Protein AF-A0A348WD27-F1 (afdb_monomer_lite)

Secondary structure (DSSP, 8-state):
-HHHHSSSSPPPPHHHHHHHHHHHHHHHHHHHHHHHHHHHHHHHHTTT-HHHHHHHHHHHHHHHHHIIIIII-S-HHHHHHHHHHHHHHHGGGTS-HHHHHHHHHHHHHHHHHHHHHHHHHHHHHHHHHHHT--HHHHHHHHHHHHHHHHHHHHIIIIIHHHHHHTTSS----HHHHHHHHHH----S--

Radius of gyration: 21.28 Å; chains: 1; bounding box: 49×44×52 Å

InterPro domains:
  IPR006153 Cation/H+ exchanger, transmembrane domain [PF00999] (20-190)
  IPR018422 Cation/H+ exchanger, CPA1 family [PTHR10110] (15-189)

Foldseek 3Di:
DVVVVPVPDDDCDPVNVVVVQVVLLVLLLVLLLVLLVVLLVVLLVVQPPLVSNLVSVVCSLVCSLCCSCPVVVHHSVSSSVNNVVNCVVPVVVRHDPVSVVVNVVVVVVVVVVVQVVLVVVCVVVVVVVVVPDDPVVVVVVVVVVVVVLVVLCCCLVPVVVVCVVVVVDDDDDPVNSVCCSPVDDPGSPD

Structure (mmCIF, N/CA/C/O backbone):
data_AF-A0A348WD27-F1
#
_entry.id   AF-A0A348WD27-F1
#
loop_
_atom_site.group_PDB
_atom_site.id
_atom_site.type_symbol
_atom_site.label_atom_id
_atom_site.label_alt_id
_atom_site.label_comp_id
_atom_site.label_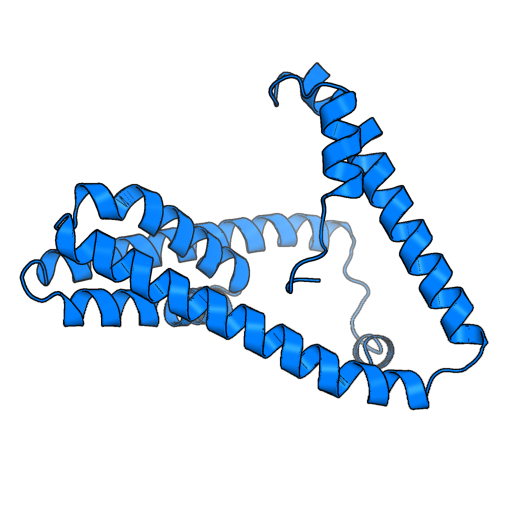asym_id
_atom_site.label_entity_id
_atom_site.label_seq_id
_atom_site.pdbx_PDB_ins_code
_atom_site.Cartn_x
_atom_site.Cartn_y
_atom_site.Cartn_z
_atom_site.occupancy
_atom_site.B_iso_or_equiv
_atom_site.auth_seq_id
_atom_site.auth_comp_id
_atom_site.auth_asym_id
_atom_site.auth_atom_id
_atom_site.pdbx_PD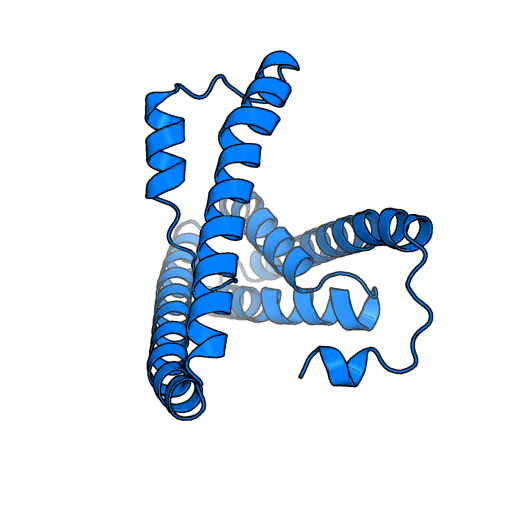B_model_num
ATOM 1 N N . PHE A 1 1 ? 20.168 -13.618 -11.134 1.00 42.84 1 PHE A N 1
ATOM 2 C CA . PHE A 1 1 ? 19.448 -14.272 -10.020 1.00 42.84 1 PHE A CA 1
ATOM 3 C C . PHE A 1 1 ? 18.102 -14.888 -10.426 1.00 42.84 1 PHE A C 1
ATOM 5 O O . PHE A 1 1 ? 17.944 -16.071 -10.170 1.00 42.84 1 PHE A O 1
ATOM 12 N N . MET A 1 2 ? 17.176 -14.205 -11.126 1.00 38.47 2 MET A N 1
ATOM 13 C CA . MET A 1 2 ? 15.926 -14.855 -11.603 1.00 38.47 2 MET A CA 1
ATOM 14 C C . MET A 1 2 ? 16.137 -15.994 -12.622 1.00 38.47 2 MET A C 1
ATOM 16 O O . MET A 1 2 ? 15.417 -16.983 -12.582 1.00 38.47 2 MET A O 1
ATOM 20 N N . GLY A 1 3 ? 17.159 -15.915 -13.484 1.00 40.09 3 GLY A N 1
ATOM 21 C CA . GLY A 1 3 ? 17.459 -16.978 -14.459 1.00 40.09 3 GLY A CA 1
ATOM 22 C C . GLY A 1 3 ? 17.969 -18.297 -13.856 1.00 40.09 3 GLY A C 1
ATOM 23 O O . GLY A 1 3 ? 17.967 -19.308 -14.543 1.00 40.09 3 GLY A O 1
ATOM 24 N N . PHE A 1 4 ? 18.381 -18.310 -12.581 1.00 43.44 4 PHE A N 1
ATOM 25 C CA . PHE A 1 4 ? 18.878 -19.520 -11.907 1.00 43.44 4 PHE A CA 1
ATOM 26 C C . PHE A 1 4 ? 17.774 -20.302 -11.174 1.00 43.44 4 PHE A C 1
ATOM 28 O O . PHE A 1 4 ? 17.962 -21.475 -10.879 1.00 43.44 4 PHE A O 1
ATOM 35 N N . VAL A 1 5 ? 16.619 -19.677 -10.906 1.00 51.16 5 VAL A N 1
ATOM 36 C CA . VAL A 1 5 ? 15.480 -20.302 -10.199 1.00 51.16 5 VAL A CA 1
ATOM 37 C C . VAL A 1 5 ? 14.476 -20.942 -11.171 1.00 51.16 5 VAL A C 1
ATOM 39 O O . VAL A 1 5 ? 13.701 -21.798 -10.768 1.00 51.16 5 VAL A O 1
ATOM 42 N N . MET A 1 6 ? 14.516 -20.589 -12.462 1.00 48.19 6 MET A N 1
ATOM 43 C CA . MET A 1 6 ? 13.602 -21.136 -13.483 1.00 48.19 6 MET A CA 1
ATOM 44 C C . MET A 1 6 ? 14.133 -22.387 -14.209 1.00 48.19 6 MET A C 1
ATOM 46 O O . MET A 1 6 ? 13.467 -22.916 -15.094 1.00 48.19 6 MET A O 1
ATOM 50 N N . LEU A 1 7 ? 15.314 -22.895 -13.843 1.00 41.94 7 LEU A N 1
ATOM 51 C CA . LEU A 1 7 ? 15.851 -24.153 -14.371 1.00 41.94 7 LEU A CA 1
ATOM 52 C C . LEU A 1 7 ? 15.214 -25.341 -13.631 1.00 41.94 7 LEU A C 1
ATOM 54 O O . LEU A 1 7 ? 15.784 -25.860 -12.676 1.00 41.94 7 LEU A O 1
ATOM 58 N N . GLY A 1 8 ? 14.019 -25.761 -14.062 1.00 49.50 8 GLY A N 1
ATOM 59 C CA . GLY A 1 8 ? 13.412 -27.030 -13.626 1.00 49.50 8 GLY A CA 1
ATOM 60 C C . GLY A 1 8 ? 11.915 -27.008 -13.311 1.00 49.50 8 GLY A C 1
ATOM 61 O O . GLY A 1 8 ? 11.351 -28.062 -13.029 1.00 49.50 8 GLY A O 1
ATOM 62 N N . THR A 1 9 ? 11.251 -25.852 -13.368 1.00 55.09 9 THR A N 1
ATOM 63 C CA . THR A 1 9 ? 9.784 -25.780 -13.303 1.00 55.09 9 THR A CA 1
ATOM 64 C C . THR A 1 9 ? 9.212 -25.846 -14.718 1.00 55.09 9 THR A C 1
ATOM 66 O O . THR A 1 9 ? 9.678 -25.067 -15.551 1.00 55.09 9 THR A O 1
ATOM 69 N N . PRO A 1 10 ? 8.229 -26.723 -15.009 1.00 56.22 10 PRO A N 1
ATOM 70 C CA . PRO A 1 10 ? 7.501 -26.680 -16.276 1.00 56.22 10 PRO A CA 1
ATOM 71 C C . PRO A 1 10 ? 7.019 -25.250 -16.527 1.00 56.22 10 PRO A C 1
ATOM 73 O O . PRO A 1 10 ? 6.549 -24.607 -15.582 1.00 56.22 10 PRO A O 1
ATOM 76 N N . ASP A 1 11 ? 7.166 -24.747 -17.756 1.00 60.03 11 ASP A N 1
ATOM 77 C CA . ASP A 1 11 ? 6.616 -23.445 -18.132 1.00 60.03 11 ASP A CA 1
ATOM 78 C C . ASP A 1 11 ? 5.149 -23.408 -17.687 1.00 60.03 11 ASP A C 1
ATOM 80 O O . ASP A 1 11 ? 4.387 -24.296 -18.083 1.00 60.03 11 ASP A O 1
ATOM 84 N N . PRO A 1 12 ? 4.735 -22.458 -16.827 1.00 56.47 12 PRO A N 1
ATOM 85 C CA . PRO A 1 12 ? 3.345 -22.387 -16.420 1.00 56.47 12 PRO A CA 1
ATOM 86 C C . PRO A 1 12 ? 2.517 -22.193 -17.685 1.00 56.47 12 PRO A C 1
ATOM 88 O O . PRO A 1 12 ? 2.692 -21.201 -18.398 1.00 56.47 12 PRO A O 1
ATOM 91 N N . GLU A 1 13 ? 1.644 -23.155 -17.988 1.00 68.88 13 GLU A N 1
ATOM 92 C CA . GLU A 1 13 ? 0.756 -23.043 -19.133 1.00 68.88 13 GLU A CA 1
ATOM 93 C C . GLU A 1 13 ? -0.002 -21.718 -19.002 1.00 68.88 13 GLU A C 1
ATOM 95 O O . GLU A 1 13 ? -0.616 -21.432 -17.970 1.00 68.88 13 GLU A O 1
ATOM 100 N N . LEU A 1 14 ? 0.069 -20.874 -20.036 1.00 67.81 14 LEU A N 1
ATOM 101 C CA . LEU A 1 14 ? -0.518 -19.526 -20.042 1.00 67.81 14 LEU A CA 1
ATOM 102 C C . LEU A 1 14 ? -1.976 -19.520 -19.548 1.00 67.81 14 LEU A C 1
ATOM 104 O O . LEU A 1 14 ? -2.396 -18.576 -18.880 1.00 67.81 14 LEU A O 1
ATOM 108 N N . GLY A 1 15 ? -2.732 -20.585 -19.834 1.00 71.81 15 GLY A N 1
ATOM 109 C CA . GLY A 1 15 ? -4.105 -20.766 -19.360 1.00 71.81 15 GLY A CA 1
ATOM 110 C C . GLY A 1 15 ? -4.221 -20.963 -17.845 1.00 71.81 15 GLY A C 1
ATOM 111 O O . GLY A 1 15 ? -5.083 -20.355 -17.210 1.00 71.81 15 GLY A O 1
ATOM 112 N N . GLU A 1 16 ? -3.334 -21.750 -17.243 1.00 69.44 16 GLU A N 1
ATOM 113 C CA . GLU A 1 16 ? -3.338 -22.024 -15.806 1.00 69.44 16 GLU A CA 1
ATOM 114 C C . GLU A 1 16 ? -2.888 -20.789 -15.008 1.00 69.44 16 GLU A C 1
ATOM 116 O O . GLU A 1 16 ? -3.500 -20.426 -14.000 1.00 69.44 16 GLU A O 1
ATOM 121 N N . ALA A 1 17 ? -1.894 -20.053 -15.519 1.00 67.38 17 ALA A N 1
ATOM 122 C CA . ALA A 1 17 ? -1.467 -18.774 -14.952 1.00 67.38 17 ALA A CA 1
ATOM 123 C C . ALA A 1 17 ? -2.581 -17.708 -14.998 1.00 67.38 17 ALA A C 1
ATOM 125 O O . ALA A 1 17 ? -2.797 -16.992 -14.014 1.00 67.38 17 ALA A O 1
ATOM 126 N N . LEU A 1 18 ? -3.324 -17.630 -16.109 1.00 76.94 18 LEU A N 1
ATOM 127 C CA . LEU A 1 18 ? -4.439 -16.690 -16.279 1.00 76.94 18 LEU A CA 1
ATOM 128 C C . LEU A 1 18 ? -5.622 -16.985 -15.352 1.00 76.94 18 LEU A C 1
ATOM 130 O O . LEU A 1 18 ? -6.280 -16.046 -14.914 1.00 76.94 18 LEU A O 1
ATOM 134 N N . LEU A 1 19 ? -5.893 -18.251 -15.027 1.00 76.19 19 LEU A N 1
ATOM 135 C CA . LEU A 1 19 ? -6.954 -18.628 -14.084 1.00 76.19 19 LEU A CA 1
ATOM 136 C C . LEU A 1 19 ? -6.521 -18.470 -12.623 1.00 76.19 19 LEU A C 1
ATOM 138 O O . LEU A 1 19 ? -7.324 -18.091 -11.767 1.00 76.19 19 LEU A O 1
ATOM 142 N N . ARG A 1 20 ? -5.241 -18.712 -12.328 1.00 78.00 20 ARG A N 1
ATOM 143 C CA . ARG A 1 20 ? -4.697 -18.607 -10.971 1.00 78.00 20 ARG A CA 1
ATOM 144 C C . ARG A 1 20 ? -4.567 -17.157 -10.512 1.00 78.00 20 ARG A C 1
ATOM 146 O O . ARG A 1 20 ? -4.790 -16.867 -9.340 1.00 78.00 20 ARG A O 1
ATOM 153 N N . PHE A 1 21 ? -4.263 -16.231 -11.417 1.00 82.62 21 PHE A N 1
ATOM 154 C CA . PHE A 1 21 ? -4.061 -14.822 -11.076 1.00 82.62 21 PHE A CA 1
ATOM 155 C C . PHE A 1 21 ? -5.306 -14.134 -10.462 1.00 82.62 21 PHE A C 1
ATOM 157 O O . PHE A 1 21 ? -5.181 -13.578 -9.368 1.00 82.62 21 PHE A O 1
ATOM 164 N N . PRO A 1 22 ? -6.520 -14.214 -11.051 1.00 86.75 22 PRO A N 1
ATOM 165 C CA . PRO A 1 22 ? -7.738 -13.694 -10.430 1.00 86.75 22 PRO A CA 1
ATOM 166 C C . PRO A 1 22 ? -8.030 -14.327 -9.072 1.00 86.75 22 PRO A C 1
ATOM 168 O O . PRO A 1 22 ? -8.469 -13.627 -8.164 1.00 86.75 22 PRO A O 1
ATOM 171 N N . LEU A 1 23 ? -7.763 -15.627 -8.915 1.00 84.31 23 LEU A N 1
ATOM 172 C CA . LEU A 1 23 ? -7.982 -16.339 -7.657 1.00 84.31 23 LEU A CA 1
ATOM 173 C C . LEU A 1 23 ? -7.045 -15.827 -6.553 1.00 84.31 23 LEU A C 1
ATOM 175 O O . LEU A 1 23 ? -7.497 -15.587 -5.437 1.00 84.31 23 LEU A O 1
ATOM 179 N N . LEU A 1 24 ? -5.767 -15.590 -6.867 1.00 85.50 24 LEU A N 1
ATOM 180 C CA . LEU A 1 24 ? -4.792 -15.017 -5.930 1.00 85.50 24 LEU A CA 1
ATOM 181 C C . LEU A 1 24 ? -5.168 -13.591 -5.508 1.00 85.50 24 LEU A C 1
ATOM 183 O O . LEU A 1 24 ? -5.015 -13.236 -4.336 1.00 85.50 24 LEU A O 1
ATOM 187 N N . ILE A 1 25 ? -5.677 -12.786 -6.447 1.00 88.12 25 ILE A N 1
ATOM 188 C CA . ILE A 1 25 ? -6.162 -11.429 -6.172 1.00 88.12 25 ILE A CA 1
ATOM 189 C C . ILE A 1 25 ? -7.416 -11.475 -5.303 1.00 88.12 25 ILE A C 1
ATOM 191 O O . ILE A 1 25 ? -7.461 -10.824 -4.262 1.00 88.12 25 ILE A O 1
ATOM 195 N N . ALA A 1 26 ? -8.431 -12.232 -5.720 1.00 91.19 26 ALA A N 1
ATOM 196 C CA . ALA A 1 26 ? -9.706 -12.319 -5.020 1.00 91.19 26 ALA A CA 1
ATOM 197 C C . ALA A 1 26 ? -9.528 -12.920 -3.621 1.00 91.19 26 ALA A C 1
ATOM 199 O O . ALA A 1 26 ? -10.050 -12.374 -2.652 1.00 91.19 26 ALA A O 1
ATOM 200 N N . GLY A 1 27 ? -8.731 -13.984 -3.499 1.00 89.62 27 GLY A N 1
ATOM 201 C CA . GLY A 1 27 ? -8.383 -14.602 -2.223 1.00 89.62 27 GLY A CA 1
ATOM 202 C C . GLY A 1 27 ? -7.658 -13.629 -1.295 1.00 89.62 27 GLY A C 1
ATOM 203 O O . GLY A 1 27 ? -8.036 -13.502 -0.131 1.00 89.62 27 GLY A O 1
ATOM 204 N N . GLY A 1 28 ? -6.684 -12.872 -1.813 1.00 91.19 28 GLY A N 1
ATOM 205 C CA . GLY A 1 28 ? -5.993 -11.834 -1.047 1.00 91.19 28 GLY A CA 1
ATOM 206 C C . GLY A 1 28 ? -6.963 -10.746 -0.587 1.00 91.19 28 GLY A C 1
ATOM 207 O O . GLY A 1 28 ? -7.031 -10.434 0.599 1.00 91.19 28 GLY A O 1
ATOM 208 N N . ALA A 1 29 ? -7.787 -10.230 -1.500 1.00 94.12 29 ALA A N 1
ATOM 209 C CA . ALA A 1 29 ? -8.758 -9.180 -1.210 1.00 94.12 29 ALA A CA 1
ATOM 210 C C . ALA A 1 29 ? -9.797 -9.599 -0.154 1.00 94.12 29 ALA A C 1
ATOM 212 O O . ALA A 1 29 ? -10.040 -8.847 0.791 1.00 94.12 29 ALA A O 1
ATOM 213 N N . ILE A 1 30 ? -10.371 -10.802 -0.274 1.00 94.88 30 ILE A N 1
ATOM 214 C CA . ILE A 1 30 ? -11.339 -11.349 0.690 1.00 94.88 30 ILE A CA 1
ATOM 215 C C . ILE A 1 30 ? -10.682 -11.541 2.058 1.00 94.88 30 ILE A C 1
ATOM 217 O O . ILE A 1 30 ? -11.252 -11.138 3.074 1.00 94.88 30 ILE A O 1
ATOM 221 N N . THR A 1 31 ? -9.475 -12.110 2.091 1.00 93.75 31 THR A N 1
ATOM 222 C CA . THR A 1 31 ? -8.741 -12.342 3.344 1.00 93.75 31 THR A CA 1
ATOM 223 C C . THR A 1 31 ? -8.431 -11.020 4.040 1.00 93.75 31 THR A C 1
ATOM 225 O O . THR A 1 31 ? -8.732 -10.855 5.220 1.00 93.75 31 THR A O 1
ATOM 228 N N . GLY A 1 32 ? -7.922 -10.035 3.296 1.00 94.06 32 GLY A N 1
ATOM 229 C CA . GLY A 1 32 ? -7.650 -8.692 3.802 1.00 94.06 32 GLY A CA 1
ATOM 230 C C . GLY A 1 32 ? -8.891 -7.991 4.348 1.00 94.06 32 GLY A C 1
ATOM 231 O O . GLY A 1 32 ? -8.866 -7.438 5.450 1.00 94.06 32 GLY A O 1
ATOM 232 N N . TRP A 1 33 ? -10.002 -8.061 3.612 1.00 96.06 33 TRP A N 1
ATOM 233 C CA . TRP A 1 33 ? -11.290 -7.522 4.049 1.00 96.06 33 TRP A CA 1
ATOM 234 C C . TRP A 1 33 ? -11.764 -8.159 5.362 1.00 96.06 33 TRP A C 1
ATOM 236 O O . TRP A 1 33 ? -12.162 -7.448 6.289 1.00 96.06 33 TRP A O 1
ATOM 246 N N . LEU A 1 34 ? -11.670 -9.487 5.477 1.00 95.75 34 LEU A N 1
ATOM 247 C CA . LEU A 1 34 ? -12.087 -10.223 6.667 1.00 95.75 34 LEU A CA 1
ATOM 248 C C . LEU A 1 34 ? -11.199 -9.892 7.875 1.00 95.75 34 LEU A C 1
ATOM 250 O O . LEU A 1 34 ? -11.720 -9.562 8.943 1.00 95.75 34 LEU A O 1
ATOM 254 N N . CYS A 1 35 ? -9.875 -9.875 7.697 1.00 95.12 35 CYS A N 1
ATOM 255 C CA . CYS A 1 35 ? -8.920 -9.466 8.729 1.00 95.12 35 CYS A CA 1
ATOM 256 C C . CYS A 1 35 ? -9.196 -8.043 9.230 1.00 95.12 35 CYS A C 1
ATOM 258 O O . CYS A 1 35 ? -9.249 -7.814 10.440 1.00 95.12 35 CYS A O 1
ATOM 260 N N . ALA A 1 36 ? -9.437 -7.088 8.327 1.00 95.12 36 ALA A N 1
ATOM 261 C CA . ALA A 1 36 ? -9.775 -5.721 8.715 1.00 95.12 36 ALA A CA 1
ATOM 262 C C . ALA A 1 36 ? -11.105 -5.643 9.469 1.00 95.12 36 ALA A C 1
ATOM 264 O O . ALA A 1 36 ? -11.223 -4.888 10.434 1.00 95.12 36 ALA A O 1
ATOM 265 N N . ARG A 1 37 ? -12.106 -6.443 9.083 1.00 94.94 37 ARG A N 1
ATOM 266 C CA . ARG A 1 37 ? -13.402 -6.463 9.768 1.00 94.94 37 ARG A CA 1
ATOM 267 C C . ARG A 1 37 ? -13.286 -6.970 11.202 1.00 94.94 37 ARG A C 1
ATOM 269 O O . ARG A 1 37 ? -13.893 -6.378 12.096 1.00 94.94 37 ARG A O 1
ATOM 276 N N . VAL A 1 38 ? -12.486 -8.016 11.408 1.00 95.12 38 VAL A N 1
ATOM 277 C CA . VAL A 1 38 ? -12.154 -8.549 12.735 1.00 95.12 38 VAL A CA 1
ATOM 278 C C . VAL A 1 38 ? -11.373 -7.515 13.544 1.00 95.12 38 VAL A C 1
ATOM 280 O O . VAL A 1 38 ? -11.742 -7.235 14.681 1.00 95.12 38 VAL A O 1
ATOM 283 N N . ALA A 1 39 ? -10.360 -6.876 12.956 1.00 94.12 39 ALA A N 1
ATOM 284 C CA . ALA A 1 39 ? -9.582 -5.847 13.640 1.00 94.12 39 ALA A CA 1
ATOM 285 C C . ALA A 1 39 ? -10.443 -4.655 14.077 1.00 94.12 39 ALA A C 1
ATOM 287 O O . ALA A 1 39 ? -10.370 -4.258 15.234 1.00 94.12 39 ALA A O 1
ATOM 288 N N . VAL A 1 40 ? -11.317 -4.130 13.210 1.00 93.50 40 VAL A N 1
ATOM 289 C CA . VAL A 1 40 ? -12.246 -3.044 13.575 1.00 93.50 40 VAL A CA 1
ATOM 290 C C . VAL A 1 40 ? -13.192 -3.474 14.694 1.00 93.50 40 VAL A C 1
ATOM 292 O O . VAL A 1 40 ? -13.487 -2.680 15.585 1.00 93.50 40 VAL A O 1
ATOM 295 N N . TRP A 1 41 ? -13.672 -4.719 14.669 1.00 93.81 41 TRP A N 1
ATOM 296 C CA . TRP A 1 41 ? -14.517 -5.245 15.739 1.00 93.81 41 TRP A CA 1
ATOM 297 C C . TRP A 1 41 ? -13.768 -5.286 17.078 1.00 93.81 41 TRP A C 1
ATOM 299 O O . TRP A 1 41 ? -14.286 -4.785 18.073 1.00 93.81 41 TRP A O 1
ATOM 309 N N . ILE A 1 42 ? -12.523 -5.769 17.086 1.00 93.12 42 ILE A N 1
ATOM 310 C CA . ILE A 1 42 ? -11.654 -5.764 18.271 1.00 93.12 42 ILE A CA 1
ATOM 311 C C . ILE A 1 42 ? -11.388 -4.328 18.745 1.00 93.12 42 ILE A C 1
ATOM 313 O O . ILE A 1 42 ? -11.554 -4.029 19.924 1.00 93.12 42 ILE A O 1
ATOM 317 N N . MET A 1 43 ? -11.033 -3.410 17.843 1.00 92.12 43 MET A N 1
ATOM 318 C CA . MET A 1 43 ? -10.791 -2.006 18.193 1.00 92.12 43 MET A CA 1
ATOM 319 C C . MET A 1 43 ? -12.029 -1.348 18.817 1.00 92.12 43 MET A C 1
ATOM 321 O O . MET A 1 43 ? -11.899 -0.601 19.784 1.00 92.12 43 MET A O 1
ATOM 325 N N . ALA A 1 44 ? -13.227 -1.657 18.309 1.00 88.75 44 ALA A N 1
ATOM 326 C CA . ALA A 1 44 ? -14.481 -1.144 18.851 1.00 88.75 44 ALA A CA 1
ATOM 327 C C . ALA A 1 44 ? -14.767 -1.664 20.274 1.00 88.75 44 ALA A C 1
ATOM 329 O O . ALA A 1 44 ? -15.294 -0.914 21.095 1.00 88.75 44 ALA A O 1
ATOM 330 N N . LEU A 1 45 ? -14.379 -2.907 20.599 1.00 89.31 45 LEU A N 1
ATOM 331 C CA . LEU A 1 45 ? -14.459 -3.439 21.969 1.00 89.31 45 LEU A CA 1
ATOM 332 C C . LEU A 1 45 ? -13.553 -2.654 22.931 1.00 89.31 45 LEU A C 1
ATOM 334 O O . LEU A 1 45 ? -13.942 -2.367 24.062 1.00 89.31 45 LEU A O 1
ATOM 338 N N . PHE A 1 46 ? -12.376 -2.235 22.464 1.00 87.38 46 PHE A N 1
ATOM 339 C CA . PHE A 1 46 ? -11.432 -1.401 23.215 1.00 87.38 46 PHE A CA 1
ATOM 340 C C . PHE A 1 46 ? -11.638 0.105 22.977 1.00 87.38 46 PHE A C 1
ATOM 342 O O . PHE A 1 46 ? -10.692 0.887 23.068 1.00 87.38 46 PHE A O 1
ATOM 349 N N . GLY A 1 47 ? -12.877 0.547 22.726 1.00 79.19 47 GLY A N 1
ATOM 350 C CA . GLY A 1 47 ? -13.219 1.938 22.391 1.00 79.19 47 GLY A CA 1
ATOM 351 C C . GLY A 1 47 ? -12.680 3.008 23.359 1.00 79.19 47 GLY A C 1
ATOM 352 O O . GLY A 1 47 ? -12.475 4.147 22.957 1.00 79.19 47 GLY A O 1
ATOM 353 N N . ARG A 1 48 ? -12.414 2.640 24.621 1.00 81.44 48 ARG A N 1
ATOM 354 C CA . ARG A 1 48 ? -11.899 3.531 25.680 1.00 81.44 48 ARG A CA 1
ATOM 355 C C . ARG A 1 48 ? -10.370 3.548 25.818 1.00 81.44 48 ARG A C 1
ATOM 357 O O . ARG A 1 48 ? -9.856 4.372 26.565 1.00 81.44 48 ARG A O 1
ATOM 364 N N . HIS A 1 49 ? -9.655 2.642 25.150 1.00 88.31 49 HIS A N 1
ATOM 365 C CA . HIS A 1 49 ? -8.206 2.474 25.281 1.00 88.31 49 HIS A CA 1
ATOM 366 C C . HIS A 1 49 ? -7.521 2.720 23.934 1.00 88.31 49 HIS A C 1
ATOM 368 O O . HIS A 1 49 ? -7.402 1.816 23.108 1.00 88.31 49 HIS A O 1
ATOM 374 N N . GLU A 1 50 ? -7.041 3.943 23.716 1.00 87.81 50 GLU A N 1
ATOM 375 C CA . GLU A 1 50 ? -6.459 4.349 22.428 1.00 87.81 50 GLU A CA 1
ATOM 376 C C . GLU A 1 50 ? -5.210 3.539 22.062 1.00 87.81 50 GLU A C 1
ATOM 378 O O . GLU A 1 50 ? -5.065 3.091 20.926 1.00 87.81 50 GLU A O 1
ATOM 383 N N . LEU A 1 51 ? -4.343 3.276 23.045 1.00 89.38 51 LEU A N 1
ATOM 384 C CA . LEU A 1 51 ? -3.126 2.484 22.851 1.00 89.38 51 LEU A CA 1
ATOM 385 C C . LEU A 1 51 ? -3.435 1.069 22.345 1.00 89.38 51 LEU A C 1
ATOM 387 O O . LEU A 1 51 ? -2.749 0.578 21.453 1.00 89.38 51 LEU A O 1
ATOM 391 N N . ALA A 1 52 ? -4.505 0.441 22.845 1.00 91.00 52 ALA A N 1
ATOM 392 C CA . ALA A 1 52 ? -4.913 -0.886 22.393 1.00 91.00 52 ALA A CA 1
ATOM 393 C C . ALA A 1 52 ? -5.363 -0.866 20.922 1.00 91.00 52 ALA A C 1
ATOM 395 O O . ALA A 1 52 ? -4.998 -1.754 20.152 1.00 91.00 52 ALA A O 1
ATOM 396 N N . GLN A 1 53 ? -6.101 0.167 20.502 1.00 92.12 53 GLN A N 1
ATOM 397 C CA . GLN A 1 53 ? -6.524 0.324 19.105 1.00 92.12 53 GLN A CA 1
ATOM 398 C C . GLN A 1 53 ? -5.324 0.515 18.170 1.00 92.12 53 GLN A C 1
ATOM 400 O O . GLN A 1 53 ? -5.266 -0.103 17.105 1.00 92.12 53 GLN A O 1
ATOM 405 N N . ILE A 1 54 ? -4.341 1.317 18.590 1.00 91.88 54 ILE A N 1
ATOM 406 C CA . ILE A 1 54 ? -3.094 1.529 17.847 1.00 91.88 54 ILE A CA 1
ATOM 407 C C . ILE A 1 54 ? -2.342 0.207 17.672 1.00 91.88 54 ILE A C 1
ATOM 409 O O . ILE A 1 54 ? -1.982 -0.143 16.548 1.00 91.88 54 ILE A O 1
ATOM 413 N N . SER A 1 55 ? -2.164 -0.570 18.745 1.00 93.44 55 SER A N 1
ATOM 414 C CA . SER A 1 55 ? -1.487 -1.870 18.674 1.00 93.44 55 SER A CA 1
ATOM 415 C C . SER A 1 55 ? -2.179 -2.838 17.712 1.00 93.44 55 SER A C 1
ATOM 417 O O . SER A 1 55 ? -1.509 -3.463 16.889 1.00 93.44 55 SER A O 1
ATOM 419 N N . VAL A 1 56 ? -3.515 -2.925 17.750 1.00 94.12 56 VAL A N 1
ATOM 420 C CA . VAL A 1 56 ? -4.284 -3.766 16.813 1.00 94.12 56 VAL A CA 1
ATOM 421 C C . VAL A 1 56 ? -4.091 -3.291 15.373 1.00 94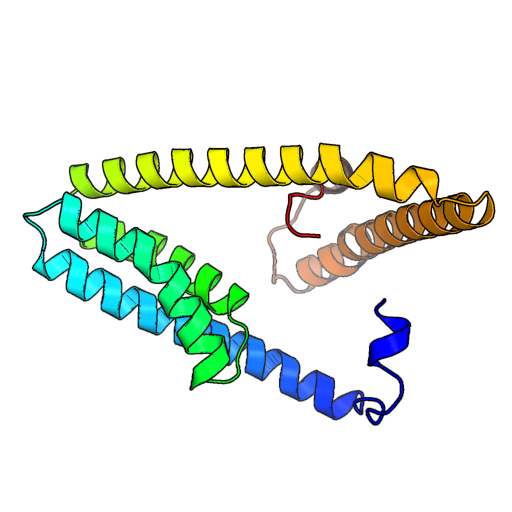.12 56 VAL A C 1
ATOM 423 O O . VAL A 1 56 ? -3.947 -4.112 14.468 1.00 94.12 56 VAL A O 1
ATOM 426 N N . SER A 1 57 ? -4.042 -1.977 15.141 1.00 93.88 57 SER A N 1
ATOM 427 C CA . SER A 1 57 ? -3.842 -1.441 13.796 1.00 93.88 57 SER A CA 1
ATOM 428 C C . SER A 1 57 ? -2.463 -1.764 13.251 1.00 93.88 57 SER A C 1
ATOM 430 O O . SER A 1 57 ? -2.372 -2.117 12.082 1.00 93.88 57 SER A O 1
ATOM 432 N N . VAL A 1 58 ? -1.412 -1.645 14.064 1.00 94.75 58 VAL A N 1
ATOM 433 C CA . VAL A 1 58 ? -0.037 -1.950 13.645 1.00 94.75 58 VAL A CA 1
ATOM 434 C C . VAL A 1 58 ? 0.140 -3.450 13.400 1.00 94.75 58 VAL A C 1
ATOM 436 O O . VAL A 1 58 ? 0.855 -3.829 12.478 1.00 94.75 58 VAL A O 1
ATOM 439 N N . ALA A 1 59 ? -0.546 -4.308 14.161 1.00 95.75 59 ALA A N 1
ATOM 440 C CA . ALA A 1 59 ? -0.516 -5.758 13.962 1.00 95.75 59 ALA A CA 1
ATOM 441 C C . ALA A 1 59 ? -1.280 -6.221 12.706 1.00 95.75 59 ALA A C 1
ATOM 443 O O . ALA A 1 59 ? -0.893 -7.209 12.081 1.00 95.75 59 ALA A O 1
ATOM 444 N N . LEU A 1 60 ? -2.355 -5.520 12.320 1.00 95.31 60 LEU A N 1
ATOM 445 C CA . LEU A 1 60 ? -3.261 -5.935 11.243 1.00 95.31 60 LEU A CA 1
ATOM 446 C C . LEU A 1 60 ? -2.550 -6.230 9.903 1.00 95.31 60 LEU A C 1
ATOM 448 O O . LEU A 1 60 ? -2.815 -7.297 9.352 1.00 95.31 60 LEU A O 1
ATOM 452 N N . PRO A 1 61 ? -1.652 -5.378 9.366 1.00 95.19 61 PRO A N 1
ATOM 453 C CA . PRO A 1 61 ? -0.937 -5.671 8.122 1.00 95.19 61 PRO A CA 1
ATOM 454 C C . PRO A 1 61 ? -0.130 -6.966 8.177 1.00 95.19 61 PRO A C 1
ATOM 456 O O . PRO A 1 61 ? -0.192 -7.764 7.248 1.00 95.19 61 PRO A O 1
ATOM 459 N N . TYR A 1 62 ? 0.575 -7.222 9.278 1.00 94.19 62 TYR A N 1
ATOM 460 C CA . TYR A 1 62 ? 1.369 -8.443 9.428 1.00 94.19 62 TYR A CA 1
ATOM 461 C C . TYR A 1 62 ? 0.479 -9.686 9.472 1.00 94.19 62 TYR A C 1
ATOM 463 O O . TYR A 1 62 ? 0.756 -10.673 8.794 1.00 94.19 62 TYR A O 1
ATOM 471 N N . LEU A 1 63 ? -0.630 -9.621 10.214 1.00 94.44 63 LEU A N 1
ATOM 472 C CA . LEU A 1 63 ? -1.590 -10.722 10.299 1.00 94.44 63 LEU A CA 1
ATOM 473 C C . LEU A 1 63 ? -2.307 -10.970 8.967 1.00 94.44 63 LEU A C 1
ATOM 475 O O . LEU A 1 63 ? -2.475 -12.122 8.577 1.00 94.44 63 LEU A O 1
ATOM 479 N N . ALA A 1 64 ? -2.701 -9.913 8.253 1.00 94.88 64 ALA A N 1
ATOM 480 C CA . ALA A 1 64 ? -3.342 -10.026 6.944 1.00 94.88 64 ALA A CA 1
ATOM 481 C C . ALA A 1 64 ? -2.387 -10.616 5.898 1.00 94.88 64 ALA A C 1
ATOM 483 O O . ALA A 1 64 ? -2.795 -11.471 5.114 1.00 94.88 64 ALA A O 1
ATOM 484 N N . TYR A 1 65 ? -1.117 -10.201 5.918 1.00 94.19 65 TYR A N 1
ATOM 485 C CA . TYR A 1 65 ? -0.087 -10.729 5.030 1.00 94.19 65 TYR A CA 1
ATOM 486 C C . TYR A 1 65 ? 0.143 -12.226 5.264 1.00 94.19 65 TYR A C 1
ATOM 488 O O . TYR A 1 65 ? -0.011 -13.030 4.346 1.00 94.19 65 TYR A O 1
ATOM 496 N N . ILE A 1 66 ? 0.452 -12.607 6.509 1.00 93.38 66 ILE A N 1
ATOM 497 C CA . ILE A 1 66 ? 0.754 -13.997 6.874 1.00 93.38 66 ILE A CA 1
ATOM 498 C C . ILE A 1 66 ? -0.477 -14.885 6.678 1.00 93.38 66 ILE A C 1
ATOM 500 O O . ILE A 1 66 ? -0.357 -15.987 6.149 1.00 93.38 66 ILE A O 1
ATOM 504 N N . GLY A 1 67 ? -1.665 -14.407 7.060 1.00 90.50 67 GLY A N 1
ATOM 505 C CA . GLY A 1 67 ? -2.912 -15.144 6.873 1.00 90.50 67 GLY A CA 1
ATOM 506 C C . GLY A 1 67 ? -3.203 -15.426 5.400 1.00 90.50 67 GLY A C 1
ATOM 507 O O . GLY A 1 67 ? -3.562 -16.547 5.046 1.00 90.50 67 GLY A O 1
ATOM 508 N N . ALA A 1 68 ? -2.992 -14.447 4.522 1.00 92.00 68 ALA A N 1
ATOM 509 C CA . ALA A 1 68 ? -3.200 -14.645 3.094 1.00 92.00 68 ALA A CA 1
ATOM 510 C C . ALA A 1 68 ? -2.158 -15.585 2.471 1.00 92.00 68 ALA A C 1
ATOM 512 O O . ALA A 1 68 ? -2.551 -16.486 1.733 1.00 92.00 68 ALA A O 1
ATOM 513 N N . GLU A 1 69 ? -0.867 -15.435 2.782 1.00 89.38 69 GLU A N 1
ATOM 514 C CA . GLU A 1 69 ? 0.170 -16.280 2.173 1.00 89.38 69 GLU A CA 1
ATOM 515 C C . GLU A 1 69 ? 0.196 -17.702 2.732 1.00 89.38 69 GLU A C 1
ATOM 517 O O . GLU A 1 69 ? 0.221 -18.658 1.961 1.00 89.38 69 GLU A O 1
ATOM 522 N N . GLN A 1 70 ? 0.186 -17.862 4.057 1.00 87.62 70 GLN A N 1
ATOM 523 C CA . GLN A 1 70 ? 0.427 -19.167 4.679 1.00 87.62 70 GLN A CA 1
ATOM 524 C C . GLN A 1 70 ? -0.838 -20.006 4.850 1.00 87.62 70 GLN A C 1
ATOM 526 O O . GLN A 1 70 ? -0.758 -21.230 4.794 1.00 87.62 70 GLN A O 1
ATOM 531 N N . ILE A 1 71 ? -1.997 -19.378 5.076 1.00 83.31 71 ILE A N 1
ATOM 532 C CA . ILE A 1 71 ? -3.246 -20.112 5.339 1.00 83.31 71 ILE A CA 1
ATOM 533 C C . ILE A 1 71 ? -4.046 -20.284 4.048 1.00 83.31 71 ILE A C 1
ATOM 535 O O . ILE A 1 71 ? -4.542 -21.372 3.769 1.00 83.31 71 ILE A O 1
ATOM 539 N N . VAL A 1 72 ? -4.178 -19.214 3.260 1.00 84.38 72 VAL A N 1
ATOM 540 C CA . VAL A 1 72 ? -5.044 -19.195 2.067 1.00 84.38 72 VAL A CA 1
ATOM 541 C C . VAL A 1 72 ? -4.268 -19.489 0.777 1.00 84.38 72 VAL A C 1
ATOM 543 O O . VAL A 1 72 ? -4.863 -19.909 -0.212 1.00 84.38 72 VAL A O 1
ATOM 546 N N . GLY A 1 73 ? -2.945 -19.295 0.764 1.00 84.69 73 GLY A N 1
ATOM 547 C CA . GLY A 1 73 ? -2.131 -19.423 -0.449 1.00 84.69 73 GLY A CA 1
ATOM 548 C C . GLY A 1 73 ? -2.417 -18.329 -1.486 1.00 84.69 73 GLY A C 1
ATOM 549 O O . GLY A 1 73 ? -2.262 -18.559 -2.684 1.00 84.69 73 GLY A O 1
ATOM 550 N N . ALA A 1 74 ? -2.877 -17.159 -1.037 1.00 90.25 74 ALA A N 1
ATOM 551 C CA . ALA A 1 74 ? -3.206 -15.997 -1.858 1.00 90.25 74 ALA A CA 1
ATOM 552 C C . ALA A 1 74 ? -2.155 -14.878 -1.718 1.00 90.25 74 ALA A C 1
ATOM 554 O O . ALA A 1 74 ? -1.181 -15.006 -0.982 1.00 90.25 74 ALA A O 1
ATOM 555 N N . SER A 1 75 ? -2.333 -13.756 -2.427 1.00 91.12 75 SER A N 1
ATOM 556 C CA . SER A 1 75 ? -1.367 -12.650 -2.370 1.00 91.12 75 SER A CA 1
ATOM 557 C C . SER A 1 75 ? -1.445 -11.877 -1.046 1.00 91.12 75 SER A C 1
ATOM 559 O O . SER A 1 75 ? -2.413 -11.149 -0.798 1.00 91.12 75 SER A O 1
ATOM 561 N N . GLY A 1 76 ? -0.386 -11.973 -0.233 1.00 90.38 76 GLY A N 1
ATOM 562 C CA . GLY A 1 76 ? -0.242 -11.239 1.029 1.00 90.38 76 GLY A CA 1
ATOM 563 C C . GLY A 1 76 ? -0.287 -9.725 0.860 1.00 90.38 76 GLY A C 1
ATOM 564 O O . GLY A 1 76 ? -1.004 -9.036 1.584 1.00 90.38 76 GLY A O 1
ATOM 565 N N . VAL A 1 77 ? 0.410 -9.193 -0.148 1.00 93.06 77 VAL A N 1
ATOM 566 C CA . VAL A 1 77 ? 0.439 -7.746 -0.426 1.00 93.06 77 VAL A CA 1
ATOM 567 C C . VAL A 1 77 ? -0.966 -7.213 -0.718 1.00 93.06 77 VAL A C 1
ATOM 569 O O . VAL A 1 77 ? -1.372 -6.194 -0.159 1.00 93.06 77 VAL A O 1
ATOM 572 N N . ILE A 1 78 ? -1.742 -7.921 -1.544 1.00 93.44 78 ILE A N 1
ATOM 573 C CA . ILE A 1 78 ? -3.121 -7.528 -1.869 1.00 93.44 78 ILE A CA 1
ATOM 574 C C . ILE A 1 78 ? -4.009 -7.598 -0.628 1.00 93.44 78 ILE A C 1
ATOM 576 O O . ILE A 1 78 ? -4.830 -6.704 -0.426 1.00 93.44 78 ILE A O 1
ATOM 580 N N . ALA A 1 79 ? -3.822 -8.602 0.231 1.00 95.00 79 ALA A N 1
ATOM 581 C CA . ALA A 1 79 ? -4.550 -8.694 1.490 1.00 95.00 79 ALA A CA 1
ATOM 582 C C . ALA A 1 79 ? -4.272 -7.503 2.412 1.00 95.00 79 ALA A C 1
ATOM 584 O O . ALA A 1 79 ? -5.208 -6.930 2.964 1.00 95.00 79 ALA A O 1
ATOM 585 N N . VAL A 1 80 ? -3.019 -7.060 2.528 1.00 96.06 80 VAL A N 1
ATOM 586 C CA . VAL A 1 80 ? -2.676 -5.864 3.314 1.00 96.06 80 VAL A CA 1
ATOM 587 C C . VAL A 1 80 ? -3.313 -4.604 2.732 1.00 96.06 80 VAL A C 1
ATOM 589 O O . VAL A 1 80 ? -3.892 -3.812 3.476 1.00 96.06 80 VAL A O 1
ATOM 592 N N . VAL A 1 81 ? -3.260 -4.426 1.409 1.00 95.38 81 VAL A N 1
ATOM 593 C CA . VAL A 1 81 ? -3.879 -3.273 0.735 1.00 95.38 81 VAL A CA 1
ATOM 594 C C . VAL A 1 81 ? -5.396 -3.277 0.932 1.00 95.38 81 VAL A C 1
ATOM 596 O O . VAL A 1 81 ? -5.974 -2.254 1.301 1.00 95.38 81 VAL A O 1
ATOM 599 N N . ALA A 1 82 ? -6.045 -4.428 0.752 1.00 95.38 82 ALA A N 1
ATOM 600 C CA . ALA A 1 82 ? -7.478 -4.584 0.973 1.00 95.38 82 ALA A CA 1
ATOM 601 C C . ALA A 1 82 ? -7.859 -4.349 2.441 1.00 95.38 82 ALA A C 1
ATOM 603 O O . ALA A 1 82 ? -8.871 -3.699 2.716 1.00 95.38 82 ALA A O 1
ATOM 604 N N . ALA A 1 83 ? -7.035 -4.812 3.386 1.00 96.19 83 ALA A N 1
ATOM 605 C CA . ALA A 1 83 ? -7.230 -4.564 4.807 1.00 96.19 83 ALA A CA 1
ATOM 606 C C . ALA A 1 83 ? -7.121 -3.068 5.141 1.00 96.19 83 ALA A C 1
ATOM 608 O O . ALA A 1 83 ? -7.995 -2.529 5.817 1.00 96.19 83 ALA A O 1
ATOM 609 N N . GLY A 1 84 ? -6.100 -2.378 4.622 1.00 94.88 84 GLY A N 1
ATOM 610 C CA . GLY A 1 84 ? -5.909 -0.938 4.804 1.00 94.88 84 GLY A CA 1
ATOM 611 C C . GLY A 1 84 ? -7.047 -0.107 4.205 1.00 94.88 84 GLY A C 1
ATOM 612 O O . GLY A 1 84 ? -7.559 0.799 4.864 1.00 94.88 84 GLY A O 1
ATOM 613 N N . LEU A 1 85 ? -7.504 -0.456 2.997 1.00 95.25 85 LEU A N 1
ATOM 614 C CA . LEU A 1 85 ? -8.652 0.188 2.353 1.00 95.25 85 LEU A CA 1
ATOM 615 C C . LEU A 1 85 ? -9.937 -0.020 3.167 1.00 95.25 85 LEU A C 1
ATOM 617 O O . LEU A 1 85 ? -10.669 0.930 3.437 1.00 95.25 85 LEU A O 1
ATOM 621 N N . THR A 1 86 ? -10.187 -1.254 3.608 1.00 94.62 86 THR A N 1
ATOM 622 C CA . THR A 1 86 ? -11.358 -1.595 4.428 1.00 94.62 86 THR A CA 1
ATOM 623 C C . THR A 1 86 ? -11.324 -0.864 5.769 1.00 94.62 86 THR A C 1
ATOM 625 O O . THR A 1 86 ? -12.343 -0.324 6.201 1.00 94.62 86 THR A O 1
ATOM 628 N N . LEU A 1 87 ? -10.157 -0.793 6.417 1.00 94.06 87 LEU A N 1
ATOM 629 C CA . LEU A 1 87 ? -9.976 -0.050 7.659 1.00 94.06 87 LEU A CA 1
ATOM 630 C C . LEU A 1 87 ? -10.279 1.437 7.447 1.00 94.06 87 LEU A C 1
ATOM 632 O O . LEU A 1 87 ? -11.035 2.008 8.224 1.00 94.06 87 LEU A O 1
ATOM 636 N N . ASN A 1 88 ? -9.770 2.047 6.374 1.00 93.44 88 ASN A N 1
ATOM 637 C CA . ASN A 1 88 ? -10.003 3.461 6.072 1.00 93.44 88 ASN A CA 1
ATOM 638 C C . ASN A 1 88 ? -11.491 3.796 5.865 1.00 93.44 88 ASN A C 1
ATOM 640 O O . ASN A 1 88 ? -11.950 4.841 6.318 1.00 93.44 88 ASN A O 1
ATOM 644 N N . LEU A 1 89 ? -12.251 2.887 5.246 1.00 92.31 89 LEU A N 1
ATOM 645 C CA . LEU A 1 89 ? -13.683 3.066 4.995 1.00 92.31 89 LEU A CA 1
ATOM 646 C C . LEU A 1 89 ? -14.551 2.823 6.239 1.00 92.31 89 LEU A C 1
ATOM 648 O O . LEU A 1 89 ? -15.530 3.533 6.455 1.00 92.31 89 LEU A O 1
ATOM 652 N N . VAL A 1 90 ? -14.229 1.811 7.052 1.00 92.06 90 VAL A N 1
ATOM 653 C CA . VAL A 1 90 ? -15.103 1.360 8.153 1.00 92.06 90 VAL A CA 1
ATOM 654 C C . VAL A 1 90 ? -14.740 2.004 9.499 1.00 92.06 90 VAL A C 1
ATOM 656 O O . VAL A 1 90 ? -15.631 2.247 10.316 1.00 92.06 90 VAL A O 1
ATOM 659 N N . ALA A 1 91 ? -13.462 2.305 9.748 1.00 88.25 91 ALA A N 1
ATOM 660 C CA . ALA A 1 91 ? -12.985 2.847 11.024 1.00 88.25 91 ALA A CA 1
ATOM 661 C C . ALA A 1 91 ? -13.621 4.192 11.436 1.00 88.25 91 ALA A C 1
ATOM 663 O O . ALA A 1 91 ? -13.998 4.299 12.607 1.00 88.25 91 ALA A O 1
ATOM 664 N N . PRO A 1 92 ? -13.826 5.189 10.545 1.00 87.69 92 PRO A N 1
ATOM 665 C CA . PRO A 1 92 ? -14.374 6.492 10.940 1.00 87.69 92 PRO A CA 1
ATOM 666 C C . PRO A 1 92 ? -15.778 6.419 11.558 1.00 87.69 92 PRO A C 1
ATOM 668 O O . PRO A 1 92 ? -16.133 7.264 12.371 1.00 87.69 92 PRO A O 1
ATOM 671 N N . GLY A 1 93 ? -16.577 5.411 11.188 1.00 86.69 93 GLY A N 1
ATOM 672 C CA . GLY A 1 93 ? -17.924 5.203 11.730 1.00 86.69 93 GLY A CA 1
ATOM 673 C C . GLY A 1 93 ? -17.977 4.349 13.002 1.00 86.69 93 GLY A C 1
ATOM 674 O O . GLY A 1 93 ? -19.057 4.145 13.552 1.00 86.69 93 GLY A O 1
ATOM 675 N N . ARG A 1 94 ? -16.846 3.788 13.448 1.00 86.50 94 ARG A N 1
ATOM 676 C CA . ARG A 1 94 ? -16.773 2.843 14.579 1.00 86.50 94 ARG A CA 1
ATOM 677 C C . ARG A 1 94 ? -15.817 3.279 15.685 1.00 86.50 94 ARG A C 1
ATOM 679 O O . ARG A 1 94 ? -15.968 2.799 16.805 1.00 86.50 94 ARG A O 1
ATOM 686 N N . LEU A 1 95 ? -14.853 4.147 15.383 1.00 88.94 95 LEU A N 1
ATOM 687 C CA . LEU A 1 95 ? -13.848 4.618 16.331 1.00 88.94 95 LEU A CA 1
ATOM 688 C C . LEU A 1 95 ? -14.103 6.068 16.763 1.00 88.94 95 LEU A C 1
ATOM 690 O O . LEU A 1 95 ? -14.634 6.857 15.979 1.00 88.94 95 LEU A O 1
ATOM 694 N N . PRO A 1 96 ? -13.694 6.450 17.988 1.00 88.75 96 PRO A N 1
ATOM 695 C CA . PRO A 1 96 ? -13.719 7.841 18.418 1.00 88.75 96 PRO A CA 1
ATOM 696 C C . PRO A 1 96 ? -12.881 8.737 17.482 1.00 88.75 96 PRO A C 1
ATOM 698 O O . PRO A 1 96 ? -11.800 8.321 17.052 1.00 88.75 96 PRO A O 1
ATOM 701 N N . PRO A 1 97 ? -13.306 9.987 17.207 1.00 89.31 97 PRO A N 1
ATOM 702 C CA . PRO A 1 97 ? -12.580 10.894 16.313 1.00 89.31 97 PRO A CA 1
ATOM 703 C C . PRO A 1 97 ? -11.128 11.155 16.737 1.00 89.31 97 PRO A C 1
ATOM 705 O O . PRO A 1 97 ? -10.248 11.255 15.881 1.00 89.31 97 PRO A O 1
ATOM 708 N N . GLN A 1 98 ? -10.875 11.228 18.049 1.00 89.25 98 GLN A N 1
ATOM 709 C CA . GLN A 1 98 ? -9.535 11.431 18.605 1.00 89.25 98 GLN A CA 1
ATOM 710 C C . GLN A 1 98 ? -8.616 10.246 18.290 1.00 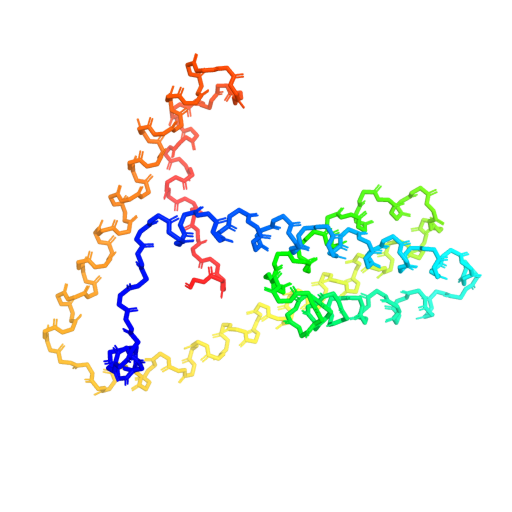89.25 98 GLN A C 1
ATOM 712 O O . GLN A 1 98 ? -7.563 10.422 17.681 1.00 89.25 98 GLN A O 1
ATOM 717 N N . SER A 1 99 ? -9.054 9.027 18.616 1.00 90.31 99 SER A N 1
ATOM 718 C CA . SER A 1 99 ? -8.277 7.810 18.378 1.00 90.31 99 SER A CA 1
ATOM 719 C C . SER A 1 99 ? -8.036 7.576 16.882 1.00 90.31 99 SER A C 1
ATOM 721 O O . SER A 1 99 ? -6.946 7.167 16.491 1.00 90.31 99 SER A O 1
ATOM 723 N N . TRP A 1 100 ? -9.007 7.913 16.022 1.00 92.12 100 TRP A N 1
ATOM 724 C CA . TRP A 1 100 ? -8.848 7.860 14.565 1.00 92.12 100 TRP A CA 1
ATOM 725 C C . TRP A 1 100 ? -7.786 8.845 14.052 1.00 92.12 100 TRP A C 1
ATOM 727 O O . TRP A 1 100 ? -7.023 8.507 13.147 1.00 92.12 100 TRP A O 1
ATOM 737 N N . THR A 1 101 ? -7.716 10.057 14.611 1.00 92.25 101 THR A N 1
ATOM 738 C CA . THR A 1 101 ? -6.682 11.048 14.259 1.00 92.25 101 THR A CA 1
ATOM 739 C C . THR A 1 101 ? -5.295 10.589 14.694 1.00 92.25 101 THR A C 1
ATOM 741 O O . THR A 1 101 ? -4.407 10.536 13.846 1.00 92.25 101 THR A O 1
ATOM 744 N N . ASN A 1 102 ? -5.146 10.122 15.937 1.00 92.31 102 ASN A N 1
ATOM 745 C CA . ASN A 1 102 ? -3.891 9.554 16.441 1.00 92.31 102 ASN A CA 1
ATOM 746 C C . ASN A 1 102 ? -3.406 8.383 15.564 1.00 92.31 102 ASN A C 1
ATOM 748 O O . ASN A 1 102 ? -2.219 8.267 15.265 1.00 92.31 102 ASN A O 1
ATOM 752 N N . LEU A 1 103 ? -4.330 7.534 15.095 1.00 93.00 103 LEU A N 1
ATOM 753 C CA . LEU A 1 103 ? -4.007 6.427 14.196 1.00 93.00 103 LEU A CA 1
ATOM 754 C C . LEU A 1 103 ? -3.440 6.918 12.857 1.00 93.00 103 LEU A C 1
ATOM 756 O O . LEU A 1 103 ? -2.434 6.389 12.389 1.00 93.00 103 LEU A O 1
ATOM 760 N N . ARG A 1 104 ? -4.068 7.930 12.240 1.00 93.50 104 ARG A N 1
ATOM 761 C CA . ARG A 1 104 ? -3.597 8.506 10.969 1.00 93.50 104 ARG A CA 1
ATOM 762 C C . ARG A 1 104 ? -2.233 9.168 11.118 1.00 93.50 104 ARG A C 1
ATOM 764 O O . ARG A 1 104 ? -1.396 9.002 10.237 1.00 93.50 104 ARG A O 1
ATOM 771 N N . GLU A 1 105 ? -2.006 9.886 12.213 1.00 94.75 105 GLU A N 1
ATOM 772 C CA . GLU A 1 105 ? -0.715 10.521 12.494 1.00 94.75 105 GLU A CA 1
ATOM 773 C C . GLU A 1 105 ? 0.393 9.478 12.659 1.00 94.75 105 GLU A C 1
ATOM 775 O O . GLU A 1 105 ? 1.426 9.566 11.994 1.00 94.75 105 GLU A O 1
ATOM 780 N N . LEU A 1 106 ? 0.144 8.433 13.453 1.00 94.94 106 LEU A N 1
ATOM 781 C CA . LEU A 1 106 ? 1.084 7.330 13.639 1.00 94.94 106 LEU A CA 1
ATOM 782 C C . LEU A 1 106 ? 1.402 6.622 12.316 1.00 94.94 106 LEU A C 1
ATOM 784 O O . LEU A 1 106 ? 2.570 6.398 12.001 1.00 94.94 106 LEU A O 1
ATOM 788 N N . TRP A 1 107 ? 0.387 6.323 11.500 1.00 95.06 107 TRP A N 1
ATOM 789 C CA . TRP A 1 107 ? 0.599 5.757 10.166 1.00 95.06 107 TRP A CA 1
ATOM 790 C C . TRP A 1 107 ? 1.357 6.697 9.229 1.00 95.06 107 TRP A C 1
ATOM 792 O O . TRP A 1 107 ? 2.160 6.222 8.430 1.00 95.06 107 TRP A O 1
ATOM 802 N N . GLY A 1 108 ? 1.155 8.012 9.338 1.00 95.00 108 GLY A N 1
ATOM 803 C CA . GLY A 1 108 ? 1.921 9.010 8.595 1.00 95.00 108 GLY A CA 1
ATOM 804 C C . GLY A 1 108 ? 3.412 8.959 8.928 1.00 95.00 108 GLY A C 1
ATOM 805 O O . GLY A 1 108 ? 4.244 8.923 8.020 1.00 95.00 108 GLY A O 1
ATOM 806 N N . VAL A 1 109 ? 3.755 8.872 10.217 1.00 96.56 109 VAL A N 1
ATOM 807 C CA . VAL A 1 109 ? 5.148 8.718 10.669 1.00 96.56 109 VAL A CA 1
ATOM 808 C C . VAL A 1 109 ? 5.735 7.389 10.191 1.00 96.56 109 VAL A C 1
ATOM 810 O O . VAL A 1 109 ? 6.824 7.377 9.620 1.00 96.56 109 VAL A O 1
ATOM 813 N N . LEU A 1 110 ? 5.004 6.279 10.349 1.00 95.00 110 LEU A N 1
ATOM 814 C CA . LEU A 1 110 ? 5.453 4.958 9.894 1.00 95.00 110 LEU A CA 1
ATOM 815 C C . LEU A 1 110 ? 5.683 4.913 8.379 1.00 95.00 110 LEU A C 1
ATOM 817 O O . LEU A 1 110 ? 6.692 4.373 7.930 1.00 95.00 110 LEU A O 1
ATOM 821 N N . ALA A 1 111 ? 4.786 5.503 7.586 1.00 93.00 111 ALA A N 1
ATOM 822 C CA . ALA A 1 111 ? 4.930 5.579 6.135 1.00 93.00 111 ALA A CA 1
ATOM 823 C C . ALA A 1 111 ? 6.139 6.433 5.730 1.00 93.00 111 ALA A C 1
ATOM 825 O O . ALA A 1 111 ? 6.883 6.058 4.823 1.00 93.00 111 ALA A O 1
ATOM 826 N N . HIS A 1 112 ? 6.371 7.549 6.427 1.00 93.06 112 HIS A N 1
ATOM 827 C CA . HIS A 1 112 ? 7.550 8.378 6.205 1.00 93.06 112 HIS A CA 1
ATOM 828 C C . HIS A 1 112 ? 8.844 7.617 6.519 1.00 93.06 112 HIS A C 1
ATOM 830 O O . HIS A 1 112 ? 9.770 7.627 5.711 1.00 93.06 112 HIS A O 1
ATOM 836 N N . TRP A 1 113 ? 8.898 6.907 7.649 1.00 96.06 113 TRP A N 1
ATOM 837 C CA . TRP A 1 113 ? 10.058 6.100 8.039 1.00 96.06 113 TRP A CA 1
ATOM 838 C C . TRP A 1 113 ? 10.317 4.951 7.072 1.00 96.06 113 TRP A C 1
ATOM 840 O O . TRP A 1 113 ? 11.457 4.750 6.663 1.00 96.06 113 TRP A O 1
ATOM 850 N N . ALA A 1 114 ? 9.273 4.228 6.662 1.00 93.25 114 ALA A N 1
ATOM 851 C CA . ALA A 1 114 ? 9.390 3.164 5.673 1.00 93.25 114 ALA A CA 1
ATOM 852 C C . ALA A 1 114 ? 9.925 3.709 4.341 1.00 93.25 114 ALA A C 1
ATOM 854 O O . ALA A 1 114 ? 10.862 3.148 3.778 1.00 93.25 114 ALA A O 1
ATOM 855 N N . GLY A 1 115 ? 9.391 4.842 3.872 1.00 90.81 115 GLY A N 1
ATOM 856 C CA . GLY A 1 115 ? 9.875 5.511 2.666 1.00 90.81 115 GLY A CA 1
ATOM 857 C C . GLY A 1 115 ? 11.344 5.922 2.780 1.00 90.81 115 GLY A C 1
ATOM 858 O O . GLY A 1 115 ? 12.145 5.576 1.914 1.00 90.81 115 GLY A O 1
ATOM 859 N N . ALA A 1 116 ? 11.716 6.601 3.867 1.00 92.62 116 ALA A N 1
ATOM 860 C CA . ALA A 1 116 ? 13.092 7.020 4.119 1.00 92.62 116 ALA A CA 1
ATOM 861 C C . ALA A 1 116 ? 14.054 5.825 4.180 1.00 92.62 116 ALA A C 1
ATOM 863 O O . ALA A 1 116 ? 15.117 5.864 3.564 1.00 92.62 116 ALA A O 1
ATOM 864 N N . LEU A 1 117 ? 13.668 4.740 4.857 1.00 93.75 117 LEU A N 1
ATOM 865 C CA . LEU A 1 117 ? 14.480 3.532 4.962 1.00 93.75 117 LEU A CA 1
ATOM 866 C C . LEU A 1 117 ? 14.688 2.869 3.599 1.00 93.75 117 LEU A C 1
ATOM 868 O O . LEU A 1 117 ? 15.810 2.486 3.283 1.00 93.75 117 LEU A O 1
ATOM 872 N N . ILE A 1 118 ? 13.644 2.778 2.770 1.00 91.06 118 ILE A N 1
ATOM 873 C CA . ILE A 1 118 ? 13.767 2.229 1.414 1.00 91.06 118 ILE A CA 1
ATOM 874 C C . ILE A 1 118 ? 14.717 3.087 0.572 1.00 91.06 118 ILE A C 1
ATOM 876 O O . ILE A 1 118 ? 15.574 2.539 -0.118 1.00 91.06 118 ILE A O 1
ATOM 880 N N . PHE A 1 119 ? 14.634 4.417 0.667 1.00 89.44 119 PHE A N 1
ATOM 881 C CA . PHE A 1 119 ? 15.566 5.308 -0.029 1.00 89.44 119 PHE A CA 1
ATOM 882 C C . PHE A 1 119 ? 17.008 5.169 0.465 1.00 89.44 119 PHE A C 1
ATOM 884 O O . PHE A 1 119 ? 17.920 5.133 -0.357 1.00 89.44 119 PHE A O 1
ATOM 891 N N . ILE A 1 120 ? 17.228 5.055 1.776 1.00 92.44 120 ILE A N 1
ATOM 892 C CA . ILE A 1 120 ? 18.564 4.837 2.349 1.00 92.44 120 ILE A CA 1
ATOM 893 C C . ILE A 1 120 ? 19.131 3.494 1.876 1.00 92.44 120 ILE A C 1
ATOM 895 O O . ILE A 1 120 ? 20.271 3.435 1.418 1.00 92.44 120 ILE A O 1
ATOM 899 N N . LEU A 1 121 ? 18.334 2.424 1.935 1.00 90.31 121 LEU A N 1
ATOM 900 C CA . LEU A 1 121 ? 18.730 1.101 1.453 1.00 90.31 121 LEU A CA 1
ATOM 901 C C . LEU A 1 121 ? 19.064 1.129 -0.040 1.00 90.31 121 LEU A C 1
ATOM 903 O O . LEU A 1 121 ? 20.101 0.607 -0.441 1.00 90.31 121 LEU A O 1
ATOM 907 N N . ALA A 1 122 ? 18.235 1.787 -0.853 1.00 87.31 122 ALA A N 1
ATOM 908 C CA . ALA A 1 122 ? 18.502 1.972 -2.273 1.00 87.31 122 ALA A CA 1
ATOM 909 C C . ALA A 1 122 ? 19.808 2.753 -2.498 1.00 87.31 122 ALA A C 1
ATOM 911 O O . ALA A 1 122 ? 20.652 2.311 -3.270 1.00 87.31 122 ALA A O 1
ATOM 912 N N . ALA A 1 123 ? 20.030 3.860 -1.785 1.00 89.06 123 ALA A N 1
ATOM 913 C CA . ALA A 1 123 ? 21.245 4.667 -1.903 1.00 89.06 123 ALA A CA 1
ATOM 914 C C . ALA A 1 123 ? 22.524 3.900 -1.516 1.00 89.06 123 ALA A C 1
ATOM 916 O O . ALA A 1 123 ? 23.579 4.155 -2.090 1.00 89.06 123 ALA A O 1
ATOM 917 N N . LEU A 1 124 ? 22.437 2.951 -0.579 1.00 89.94 124 LEU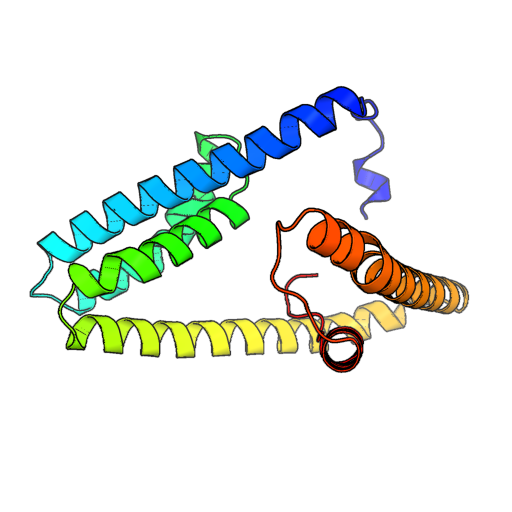 A N 1
ATOM 918 C CA . LEU A 1 124 ? 23.555 2.084 -0.192 1.00 89.94 124 LEU A CA 1
ATOM 919 C C . LEU A 1 124 ? 23.779 0.921 -1.170 1.00 89.94 124 LEU A C 1
ATOM 921 O O . LEU A 1 124 ? 24.917 0.495 -1.368 1.00 89.94 124 LEU A O 1
ATOM 925 N N . LEU A 1 125 ? 22.708 0.395 -1.769 1.00 84.62 125 LEU A N 1
ATOM 926 C CA . LEU A 1 125 ? 22.765 -0.777 -2.642 1.00 84.62 125 LEU A CA 1
ATOM 927 C C . LEU A 1 125 ? 23.117 -0.417 -4.092 1.00 84.62 125 LEU A C 1
ATOM 929 O O . LEU A 1 125 ? 23.885 -1.138 -4.725 1.00 84.62 125 LEU A O 1
ATOM 933 N N . ILE A 1 126 ? 22.601 0.704 -4.610 1.00 82.94 126 ILE A N 1
ATOM 934 C CA . ILE A 1 126 ? 22.804 1.140 -6.001 1.00 82.94 126 ILE A CA 1
ATOM 935 C C . ILE A 1 126 ? 24.295 1.245 -6.371 1.00 82.94 126 ILE A C 1
ATOM 937 O O . ILE A 1 126 ? 24.664 0.689 -7.404 1.00 82.94 126 ILE A O 1
ATOM 941 N N . PRO A 1 127 ? 25.180 1.878 -5.572 1.00 79.88 127 PRO A N 1
ATOM 942 C CA . PRO A 1 127 ? 26.597 1.984 -5.920 1.00 79.88 127 PRO A CA 1
ATOM 943 C C . PRO A 1 127 ? 27.278 0.621 -6.054 1.00 79.88 127 PRO A C 1
ATOM 945 O O . PRO A 1 127 ? 28.021 0.406 -7.005 1.00 79.88 127 PRO A O 1
ATOM 948 N N . ARG A 1 128 ? 26.963 -0.328 -5.159 1.00 75.88 128 ARG A N 1
ATOM 949 C CA . ARG A 1 128 ? 27.515 -1.691 -5.220 1.00 75.88 128 ARG A CA 1
ATOM 950 C C . ARG A 1 128 ? 27.087 -2.427 -6.486 1.00 75.88 128 ARG A C 1
ATOM 952 O O . ARG A 1 128 ? 27.887 -3.134 -7.077 1.00 75.88 128 ARG A O 1
ATOM 959 N N . LEU A 1 129 ? 25.840 -2.234 -6.917 1.00 70.81 129 LEU A N 1
ATOM 960 C CA . LEU A 1 129 ? 25.348 -2.812 -8.169 1.00 70.81 129 LEU A CA 1
ATOM 961 C C . LEU A 1 129 ? 26.003 -2.171 -9.402 1.00 70.81 129 LEU A C 1
ATOM 963 O O . LEU A 1 129 ? 26.144 -2.839 -10.419 1.00 70.81 129 LEU A O 1
ATOM 967 N N . LEU A 1 130 ? 26.403 -0.897 -9.324 1.00 69.19 130 LEU A N 1
ATOM 968 C CA . LEU A 1 130 ? 27.057 -0.171 -10.418 1.00 69.19 130 LEU A CA 1
ATOM 969 C C . LEU A 1 130 ? 28.554 -0.493 -10.565 1.00 69.19 130 LEU A C 1
ATOM 971 O O . LEU A 1 130 ? 29.081 -0.351 -11.664 1.00 69.19 130 LEU A O 1
ATOM 975 N N . GLU A 1 131 ? 29.244 -0.941 -9.514 1.00 67.12 131 GLU A N 1
ATOM 976 C CA . GLU A 1 131 ? 30.650 -1.379 -9.616 1.00 67.12 131 GLU A CA 1
ATOM 977 C C . GLU A 1 131 ? 30.813 -2.643 -10.481 1.00 67.12 131 GLU A C 1
ATOM 979 O O . GLU A 1 131 ? 31.853 -2.839 -11.108 1.00 67.12 131 GLU A O 1
ATOM 984 N N . GLU A 1 132 ? 29.771 -3.473 -10.573 1.00 68.00 132 GLU A N 1
ATOM 985 C CA . GLU A 1 132 ? 29.747 -4.692 -11.393 1.00 68.00 132 GLU A CA 1
ATOM 986 C C . GLU A 1 132 ? 29.249 -4.451 -12.836 1.00 68.00 132 GLU A C 1
ATOM 988 O O . GLU A 1 132 ? 29.244 -5.377 -13.651 1.00 68.00 132 GLU A O 1
ATOM 993 N N . VAL A 1 133 ? 28.845 -3.218 -13.177 1.00 66.31 133 VAL A N 1
ATOM 994 C CA . VAL A 1 133 ? 28.213 -2.887 -14.465 1.00 66.31 133 VAL A CA 1
ATOM 995 C C . VAL A 1 133 ? 29.224 -2.849 -15.610 1.00 66.31 133 VAL A C 1
ATOM 997 O O . VAL A 1 133 ? 30.206 -2.105 -15.602 1.00 66.31 133 VAL A O 1
ATOM 1000 N N . ARG A 1 134 ? 28.936 -3.614 -16.666 1.00 75.88 134 ARG A N 1
ATOM 1001 C CA . ARG A 1 134 ? 29.642 -3.560 -17.952 1.00 75.88 134 ARG A CA 1
ATOM 1002 C C . ARG A 1 134 ? 28.928 -2.599 -18.905 1.00 75.88 134 ARG A C 1
ATOM 1004 O O . ARG A 1 134 ? 27.737 -2.334 -18.779 1.00 75.88 134 ARG A O 1
ATOM 1011 N N . ILE A 1 135 ? 29.621 -2.138 -19.950 1.00 70.75 135 ILE A N 1
ATOM 1012 C CA . ILE A 1 135 ? 29.045 -1.251 -20.987 1.00 70.75 135 ILE A CA 1
ATOM 1013 C C . ILE A 1 135 ? 27.783 -1.863 -21.639 1.00 70.75 135 ILE A C 1
ATOM 1015 O O . ILE A 1 135 ? 26.871 -1.135 -22.027 1.00 70.75 135 ILE A O 1
ATOM 1019 N N . GLY A 1 136 ? 27.688 -3.197 -21.708 1.00 68.69 136 GLY A N 1
ATOM 1020 C CA . GLY A 1 136 ? 26.495 -3.903 -22.192 1.00 68.69 136 GLY A CA 1
ATOM 1021 C C . GLY A 1 136 ? 25.252 -3.733 -21.307 1.00 68.69 136 GLY A C 1
ATOM 1022 O O . GLY A 1 136 ? 24.140 -3.686 -21.829 1.00 68.69 136 GLY A O 1
ATOM 1023 N N . ASP A 1 137 ? 25.419 -3.554 -19.995 1.00 71.44 137 ASP A N 1
ATOM 1024 C CA . ASP A 1 137 ? 24.300 -3.375 -19.062 1.00 71.44 137 ASP A CA 1
ATOM 1025 C C . ASP A 1 137 ? 23.687 -1.975 -19.184 1.00 71.44 137 ASP A C 1
ATOM 1027 O O . ASP A 1 137 ? 22.488 -1.803 -18.983 1.00 71.44 137 ASP A O 1
ATOM 1031 N N . ILE A 1 138 ? 24.469 -0.981 -19.621 1.00 76.38 138 ILE A N 1
ATOM 1032 C CA . ILE A 1 138 ? 23.970 0.370 -19.927 1.00 76.38 138 ILE A CA 1
ATOM 1033 C C . ILE A 1 138 ? 22.945 0.313 -21.069 1.00 76.38 138 ILE A C 1
ATOM 1035 O O . ILE A 1 138 ? 21.910 0.981 -21.010 1.00 76.38 138 ILE A O 1
ATOM 1039 N N . LEU A 1 139 ? 23.192 -0.523 -22.085 1.00 79.81 139 LEU A N 1
ATOM 1040 C CA . LEU A 1 139 ? 22.243 -0.739 -23.177 1.00 79.81 139 LEU A CA 1
ATOM 1041 C C . LEU A 1 139 ? 20.958 -1.407 -22.662 1.00 79.81 139 LEU A C 1
ATOM 1043 O O . LEU A 1 139 ? 19.864 -0.984 -23.026 1.00 79.81 139 LEU A O 1
ATOM 1047 N N . LEU A 1 140 ? 21.073 -2.405 -21.780 1.00 75.81 140 LEU A N 1
ATOM 1048 C CA . LEU A 1 140 ? 19.917 -3.069 -21.167 1.00 75.81 140 LEU A CA 1
ATOM 1049 C C . LEU A 1 140 ? 19.097 -2.107 -20.299 1.00 75.81 140 LEU A C 1
ATOM 1051 O O . LEU A 1 140 ? 17.872 -2.099 -20.395 1.00 75.81 140 LEU A O 1
ATOM 1055 N N . VAL A 1 141 ? 19.747 -1.244 -19.514 1.00 79.56 141 VAL A N 1
ATOM 1056 C CA . VAL A 1 141 ? 19.074 -0.192 -18.738 1.00 79.56 141 VAL A CA 1
ATOM 1057 C C . VAL A 1 141 ? 18.341 0.775 -19.668 1.00 79.56 141 VAL A C 1
ATOM 1059 O O . VAL A 1 141 ? 17.172 1.078 -19.429 1.00 79.56 141 VAL A O 1
ATOM 1062 N N . ALA A 1 142 ? 18.970 1.209 -20.764 1.00 80.56 142 ALA A N 1
ATOM 1063 C CA . ALA A 1 142 ? 18.320 2.060 -21.758 1.00 80.56 142 ALA A CA 1
ATOM 1064 C C . ALA A 1 142 ? 17.096 1.371 -22.388 1.00 80.56 142 ALA A C 1
ATOM 1066 O O . ALA A 1 142 ? 16.034 1.984 -22.493 1.00 80.56 142 ALA A O 1
ATOM 1067 N N . VAL A 1 143 ? 17.204 0.084 -22.736 1.00 83.62 143 VAL A N 1
ATOM 1068 C CA . VAL A 1 143 ? 16.082 -0.714 -23.254 1.00 83.62 143 VAL A CA 1
ATOM 1069 C C . VAL A 1 143 ? 14.959 -0.820 -22.226 1.00 83.62 143 VAL A C 1
ATOM 1071 O O . VAL A 1 143 ? 13.805 -0.612 -22.586 1.00 83.62 143 VAL A O 1
ATOM 1074 N N . VAL A 1 144 ? 15.261 -1.079 -20.951 1.00 81.94 144 VAL A N 1
ATOM 1075 C CA . VAL A 1 144 ? 14.250 -1.143 -19.881 1.00 81.94 144 VAL A CA 1
ATOM 1076 C C . VAL A 1 144 ? 13.558 0.205 -19.699 1.00 81.94 144 VAL A C 1
ATOM 1078 O O . VAL A 1 144 ? 12.336 0.237 -19.569 1.00 81.94 144 VAL A O 1
ATOM 1081 N N . ILE A 1 145 ? 14.299 1.316 -19.736 1.00 81.62 145 ILE A N 1
ATOM 1082 C CA . ILE A 1 145 ? 13.731 2.669 -19.654 1.00 81.62 145 ILE A CA 1
ATOM 1083 C C . ILE A 1 145 ? 12.801 2.927 -20.844 1.00 81.62 145 ILE A C 1
ATOM 1085 O O . ILE A 1 145 ? 11.663 3.355 -20.649 1.00 81.62 145 ILE A O 1
ATOM 1089 N N . VAL A 1 146 ? 13.240 2.630 -22.069 1.00 84.12 146 VAL A N 1
ATOM 1090 C CA . VAL A 1 146 ? 12.419 2.812 -23.274 1.00 84.12 146 VAL A CA 1
ATOM 1091 C C . VAL A 1 146 ? 11.187 1.912 -23.227 1.00 84.12 146 VAL A C 1
ATOM 1093 O O . VAL A 1 146 ? 10.075 2.403 -23.400 1.00 84.12 146 VAL A O 1
ATOM 1096 N N . ALA A 1 147 ? 11.345 0.624 -22.922 1.00 81.44 147 ALA A N 1
ATOM 1097 C CA . ALA A 1 147 ? 10.244 -0.328 -22.806 1.00 81.44 147 ALA A CA 1
ATOM 1098 C C . ALA A 1 147 ? 9.236 0.100 -21.730 1.00 81.44 147 ALA A C 1
ATOM 1100 O O . ALA A 1 147 ? 8.030 0.061 -21.959 1.00 81.44 147 ALA A O 1
ATOM 1101 N N . ALA A 1 148 ? 9.714 0.585 -20.584 1.00 79.56 148 ALA A N 1
ATOM 1102 C CA . ALA A 1 148 ? 8.891 1.144 -19.521 1.00 79.56 148 ALA A CA 1
ATOM 1103 C C . ALA A 1 148 ? 8.076 2.365 -19.970 1.00 79.56 148 ALA A C 1
ATOM 1105 O O . ALA A 1 148 ? 6.885 2.463 -19.663 1.00 79.56 148 ALA A O 1
ATOM 1106 N N . VAL A 1 149 ? 8.715 3.307 -20.670 1.00 79.56 149 VAL A N 1
ATOM 1107 C CA . VAL A 1 149 ? 8.065 4.520 -21.183 1.00 79.56 149 VAL A CA 1
ATOM 1108 C C . VAL A 1 149 ? 7.041 4.161 -22.257 1.00 79.56 149 VAL A C 1
ATOM 1110 O O . VAL A 1 149 ? 5.914 4.654 -22.210 1.00 79.56 149 VAL A O 1
ATOM 1113 N N . VAL A 1 150 ? 7.390 3.257 -23.174 1.00 81.81 150 VAL A N 1
ATOM 1114 C CA . VAL A 1 150 ? 6.488 2.760 -24.219 1.00 81.81 150 VAL A CA 1
ATOM 1115 C C . VAL A 1 150 ? 5.299 2.031 -23.600 1.00 81.81 150 VAL A C 1
ATOM 1117 O O . VAL A 1 150 ? 4.164 2.350 -23.939 1.00 81.81 150 VAL A O 1
ATOM 1120 N N . ALA A 1 151 ? 5.512 1.131 -22.636 1.00 79.38 151 ALA A N 1
ATOM 1121 C CA . ALA A 1 151 ? 4.427 0.447 -21.932 1.00 79.38 151 ALA A CA 1
ATOM 1122 C C . ALA A 1 151 ? 3.474 1.447 -21.255 1.00 79.38 151 ALA A C 1
ATOM 1124 O O . ALA A 1 151 ? 2.254 1.338 -21.390 1.00 79.38 151 ALA A O 1
ATOM 1125 N N . ARG A 1 152 ? 4.011 2.484 -20.595 1.00 76.25 152 ARG A N 1
ATOM 1126 C CA . ARG A 1 152 ? 3.200 3.554 -19.993 1.00 76.25 152 ARG A CA 1
ATOM 1127 C C . ARG A 1 152 ? 2.435 4.353 -21.056 1.00 76.25 152 ARG A C 1
ATOM 1129 O O . ARG A 1 152 ? 1.264 4.666 -20.848 1.00 76.25 152 ARG A O 1
ATOM 1136 N N . MET A 1 153 ? 3.052 4.640 -22.202 1.00 75.56 153 MET A N 1
ATOM 1137 C CA . MET A 1 153 ? 2.397 5.311 -23.328 1.00 75.56 153 MET A CA 1
ATOM 1138 C C . MET A 1 153 ? 1.255 4.461 -23.903 1.00 75.56 153 MET A C 1
ATOM 1140 O O . MET A 1 153 ? 0.163 4.981 -24.117 1.00 75.56 153 MET A O 1
ATOM 1144 N N . VAL A 1 154 ? 1.454 3.152 -24.069 1.00 79.19 154 VAL A N 1
ATOM 1145 C CA . VAL A 1 154 ? 0.424 2.211 -24.541 1.00 79.19 154 VAL A CA 1
ATOM 1146 C C . VAL A 1 154 ? -0.753 2.139 -23.564 1.00 79.19 154 VAL A C 1
ATOM 1148 O O . VAL A 1 154 ? -1.908 2.191 -23.987 1.00 79.19 154 VAL A O 1
ATOM 1151 N N . ILE A 1 155 ? -0.501 2.097 -22.254 1.00 73.81 155 ILE A N 1
ATOM 1152 C CA . ILE A 1 155 ? -1.573 2.093 -21.246 1.00 73.81 155 ILE A CA 1
ATOM 1153 C C . ILE A 1 155 ? -2.345 3.426 -21.262 1.00 73.81 155 ILE A C 1
ATOM 1155 O O . ILE A 1 155 ? -3.577 3.431 -21.292 1.00 73.81 155 ILE A O 1
ATOM 1159 N N . LEU A 1 156 ? -1.647 4.567 -21.288 1.00 67.31 156 LEU A N 1
ATOM 1160 C CA . LEU A 1 156 ? -2.283 5.889 -21.192 1.00 67.31 156 LEU A CA 1
ATOM 1161 C C . LEU A 1 156 ? -2.972 6.354 -22.487 1.00 67.31 156 LEU A C 1
ATOM 1163 O O . LEU A 1 156 ? -3.975 7.069 -22.430 1.00 67.31 156 LEU A O 1
ATOM 1167 N N . PHE A 1 157 ? -2.448 5.981 -23.655 1.00 66.94 157 PHE A N 1
ATOM 1168 C CA . PHE A 1 157 ? -2.974 6.407 -24.958 1.00 66.94 157 PHE A CA 1
ATOM 1169 C C . PHE A 1 157 ? -3.706 5.305 -25.726 1.00 66.94 157 PHE A C 1
ATOM 1171 O O . PHE A 1 157 ? -4.452 5.629 -26.646 1.00 66.94 157 PHE A O 1
ATOM 1178 N N . GLY A 1 158 ? -3.553 4.037 -25.344 1.00 69.38 158 GLY A N 1
ATOM 1179 C CA . GLY A 1 158 ? -4.314 2.913 -25.891 1.00 69.38 158 GLY A CA 1
ATOM 1180 C C . GLY A 1 158 ? -5.437 2.477 -24.954 1.00 69.38 158 GLY A C 1
ATOM 1181 O O . GLY A 1 158 ? -6.614 2.612 -25.285 1.00 69.38 158 GLY A O 1
ATOM 1182 N N . LEU A 1 159 ? -5.080 1.998 -23.758 1.00 64.19 159 LEU A N 1
ATOM 1183 C CA . LEU A 1 159 ? -6.034 1.360 -22.843 1.00 64.19 159 LEU A CA 1
ATOM 1184 C C . LEU A 1 159 ? -7.021 2.356 -22.210 1.00 64.19 159 LEU A C 1
ATOM 1186 O O . LEU A 1 159 ? -8.224 2.105 -22.213 1.00 64.19 159 LEU A O 1
ATOM 1190 N N . LEU A 1 160 ? -6.547 3.509 -21.723 1.00 61.94 160 LEU A N 1
ATOM 1191 C CA . LEU A 1 160 ? -7.418 4.541 -21.140 1.00 61.94 160 LEU A CA 1
ATOM 1192 C C . LEU A 1 160 ? -8.507 5.045 -22.103 1.00 61.94 160 LEU A C 1
ATOM 1194 O O . LEU A 1 160 ? -9.671 4.990 -21.719 1.00 61.94 160 LEU A O 1
ATOM 1198 N N . PRO A 1 161 ? -8.216 5.497 -23.342 1.00 64.62 161 PRO A N 1
ATOM 1199 C CA . PRO A 1 161 ? -9.277 5.944 -24.246 1.00 64.62 161 PRO A CA 1
ATOM 1200 C C . PRO A 1 161 ? -10.215 4.813 -24.685 1.00 64.62 161 PRO A C 1
ATOM 1202 O O . PRO A 1 161 ? -11.383 5.086 -24.967 1.00 64.62 161 PRO A O 1
ATOM 1205 N N . LEU A 1 162 ? -9.747 3.560 -24.714 1.00 61.38 162 LEU A N 1
ATOM 1206 C CA . LEU A 1 162 ? -10.601 2.394 -24.951 1.00 61.38 162 LEU A CA 1
ATOM 1207 C C . LEU A 1 162 ? -11.589 2.188 -23.788 1.00 61.38 162 LEU A C 1
ATOM 1209 O O . LEU A 1 162 ? -12.785 2.031 -24.018 1.00 61.38 162 LEU A O 1
ATOM 1213 N N . LEU A 1 163 ? -11.118 2.295 -22.543 1.00 57.78 163 LEU A N 1
ATOM 1214 C CA . LEU A 1 163 ? -11.950 2.222 -21.336 1.00 57.78 163 LEU A CA 1
ATOM 1215 C C . LEU A 1 163 ? -12.909 3.418 -21.200 1.00 57.78 163 LEU A C 1
ATOM 1217 O O . LEU A 1 163 ? -14.049 3.242 -20.768 1.00 57.78 163 LEU A O 1
ATOM 1221 N N . THR A 1 164 ? -12.496 4.620 -21.622 1.00 59.38 164 THR A N 1
ATOM 1222 C CA . THR A 1 164 ? -13.373 5.802 -21.684 1.00 59.38 164 THR A CA 1
ATOM 1223 C C . THR A 1 164 ? -14.473 5.626 -22.737 1.00 59.38 164 THR A C 1
ATOM 1225 O O . THR A 1 164 ? -15.624 5.974 -22.478 1.00 59.38 164 THR A O 1
ATOM 1228 N N . ARG A 1 165 ? -14.169 5.029 -23.904 1.00 60.03 165 ARG A N 1
ATOM 1229 C CA . ARG A 1 165 ? -15.192 4.671 -24.910 1.00 60.03 165 ARG A CA 1
ATOM 1230 C C . ARG A 1 165 ? -16.185 3.633 -24.388 1.00 60.03 165 ARG A C 1
ATOM 1232 O O . ARG A 1 165 ? -17.362 3.714 -24.722 1.00 60.03 165 ARG A O 1
ATOM 1239 N N . LEU A 1 166 ? -15.731 2.715 -23.536 1.00 65.31 166 LEU A N 1
ATOM 1240 C CA . LEU A 1 166 ? -16.567 1.717 -22.861 1.00 65.31 166 LEU A CA 1
ATOM 1241 C C . LEU A 1 166 ? -17.325 2.273 -21.635 1.00 65.31 166 LEU A C 1
ATOM 1243 O O . LEU A 1 166 ? -18.005 1.511 -20.957 1.00 65.31 166 LEU A O 1
ATOM 1247 N N . ARG A 1 167 ? -17.243 3.587 -21.349 1.00 57.31 167 ARG A N 1
ATOM 1248 C CA . ARG A 1 167 ? -17.901 4.287 -20.219 1.00 57.31 167 ARG A CA 1
ATOM 1249 C C . ARG A 1 167 ? -17.568 3.744 -18.820 1.00 57.31 167 ARG A C 1
ATOM 1251 O O . ARG A 1 167 ? -18.276 4.040 -17.863 1.00 57.31 167 ARG A O 1
ATOM 1258 N N . LEU A 1 168 ? -16.469 3.005 -18.676 1.00 56.09 168 LEU A N 1
ATOM 1259 C CA . LEU A 1 168 ? -16.020 2.444 -17.394 1.00 56.09 168 LEU A CA 1
ATOM 1260 C C . LEU A 1 168 ? -15.139 3.418 -16.586 1.00 56.09 168 LEU A C 1
ATOM 1262 O O . LEU A 1 168 ? -14.774 3.118 -15.453 1.00 56.09 168 LEU A O 1
ATOM 1266 N N . SER A 1 169 ? -14.782 4.581 -17.148 1.00 44.03 169 SER A N 1
ATOM 1267 C CA . SER A 1 169 ? -13.934 5.591 -16.499 1.00 44.03 169 SER A CA 1
ATOM 1268 C C . SER A 1 169 ? -14.340 7.020 -16.910 1.00 44.03 169 SER A C 1
ATOM 1270 O O . SER A 1 169 ? -14.672 7.220 -18.085 1.00 44.03 169 SER A O 1
ATOM 1272 N N . PRO A 1 170 ? -14.317 8.016 -15.994 1.00 55.84 170 PRO A N 1
ATOM 1273 C CA . PRO A 1 170 ? -14.538 9.424 -16.331 1.00 55.84 170 PRO A CA 1
ATOM 1274 C C . PRO A 1 170 ? -13.557 9.907 -17.414 1.00 55.84 170 PRO A C 1
ATOM 1276 O O . PRO A 1 170 ? -12.409 9.457 -17.442 1.00 55.84 170 PRO A O 1
ATOM 1279 N N . PRO A 1 171 ? -13.967 10.813 -18.319 1.00 54.75 171 PRO A N 1
ATOM 1280 C CA . PRO A 1 171 ? -13.089 11.304 -19.373 1.00 54.75 171 PRO A CA 1
ATOM 1281 C C . PRO A 1 171 ? -11.883 12.041 -18.777 1.00 54.75 171 PRO A C 1
ATOM 1283 O O . PRO A 1 171 ? -12.027 13.085 -18.149 1.00 54.75 171 PRO A O 1
ATOM 1286 N N . VAL A 1 172 ? -10.681 11.490 -18.982 1.00 55.88 172 VAL A N 1
ATOM 1287 C CA . VAL A 1 172 ? -9.419 12.125 -18.577 1.00 55.88 172 VAL A CA 1
ATOM 1288 C C . VAL A 1 172 ? -8.873 12.956 -19.738 1.00 55.88 172 VAL A C 1
ATOM 1290 O O . VAL A 1 172 ? -8.492 12.424 -20.797 1.00 55.88 172 VAL A O 1
ATOM 1293 N N . ASP A 1 173 ? -8.817 14.270 -19.533 1.00 59.69 173 ASP A N 1
ATOM 1294 C CA . ASP A 1 173 ? -8.323 15.226 -20.518 1.00 59.69 173 ASP A CA 1
ATOM 1295 C C . ASP A 1 173 ? -6.876 14.935 -20.945 1.00 59.69 173 ASP A C 1
ATOM 1297 O O . ASP A 1 173 ? -6.031 14.477 -20.170 1.00 59.69 173 ASP A O 1
ATOM 1301 N N . ARG A 1 174 ? -6.580 15.182 -22.226 1.00 57.25 174 ARG A N 1
ATOM 1302 C CA . ARG A 1 174 ? -5.253 14.953 -22.830 1.00 57.25 174 ARG A CA 1
ATOM 1303 C C . ARG A 1 174 ? -4.093 15.629 -22.073 1.00 57.25 174 ARG A C 1
ATOM 1305 O O . ARG A 1 174 ? -3.100 14.935 -21.856 1.00 57.25 174 ARG A O 1
ATOM 1312 N N . PRO A 1 175 ? -4.184 16.898 -21.622 1.00 59.88 175 PRO A N 1
ATOM 1313 C CA . PRO A 1 175 ? -3.126 17.508 -20.809 1.00 59.88 175 PRO A CA 1
ATOM 1314 C C . PRO A 1 175 ? -2.892 16.779 -19.475 1.00 59.88 175 PRO A C 1
ATOM 1316 O O . PRO A 1 175 ? -1.749 16.639 -19.046 1.00 59.88 175 PRO A O 1
ATOM 1319 N N . TYR A 1 176 ? -3.940 16.217 -18.865 1.00 55.19 176 TYR A N 1
ATOM 1320 C CA . TYR A 1 176 ? -3.820 15.450 -17.623 1.00 55.19 176 TYR A CA 1
ATOM 1321 C C . TYR A 1 176 ? -3.146 14.083 -17.846 1.00 55.19 176 TYR A C 1
ATOM 1323 O O . TYR A 1 176 ? -2.360 13.629 -17.019 1.00 55.19 176 TYR A O 1
ATOM 1331 N N . ARG A 1 177 ? -3.353 13.452 -19.012 1.00 62.03 177 ARG A N 1
ATOM 1332 C CA . ARG A 1 177 ? -2.626 12.231 -19.417 1.00 62.03 177 ARG A CA 1
ATOM 1333 C C . ARG A 1 177 ? -1.125 12.455 -19.588 1.00 62.03 177 ARG A C 1
ATOM 1335 O O . ARG A 1 177 ? -0.342 11.590 -19.205 1.00 62.03 177 ARG A O 1
ATOM 1342 N N . VAL A 1 178 ? -0.726 13.602 -20.135 1.00 60.03 178 VAL A N 1
ATOM 1343 C CA . VAL A 1 178 ? 0.693 13.976 -20.267 1.00 60.03 178 VAL A CA 1
ATOM 1344 C C . VAL A 1 178 ? 1.302 14.271 -18.891 1.00 60.03 178 VAL A C 1
ATOM 1346 O O . VAL A 1 178 ? 2.414 13.829 -18.610 1.00 60.03 178 VAL A O 1
ATOM 1349 N N . ALA A 1 179 ? 0.547 14.913 -17.994 1.00 61.47 179 ALA A N 1
ATOM 1350 C CA . ALA A 1 179 ? 0.975 15.127 -16.613 1.00 61.47 179 ALA A CA 1
ATOM 1351 C C . ALA A 1 179 ? 1.149 13.809 -15.833 1.00 61.47 179 ALA A C 1
ATOM 1353 O O . ALA A 1 179 ? 2.135 13.659 -15.124 1.00 61.47 179 ALA A O 1
ATOM 1354 N N . ILE A 1 180 ? 0.261 12.821 -16.003 1.00 64.25 180 ILE A N 1
ATOM 1355 C CA . ILE A 1 180 ? 0.397 11.481 -15.392 1.00 64.25 180 ILE A CA 1
ATOM 1356 C C . ILE A 1 180 ? 1.571 10.697 -16.000 1.00 64.25 180 ILE A C 1
ATOM 1358 O O . ILE A 1 180 ? 2.276 9.982 -15.285 1.00 64.25 180 ILE A O 1
ATOM 1362 N N . LEU A 1 181 ? 1.807 10.837 -17.312 1.00 64.38 181 LEU A N 1
ATOM 1363 C CA . LEU A 1 181 ? 2.945 10.211 -17.992 1.00 64.38 181 LEU A CA 1
ATOM 1364 C C . LEU A 1 181 ? 4.275 10.655 -17.359 1.00 64.38 181 LEU A C 1
ATOM 1366 O O . LEU A 1 181 ? 5.138 9.810 -17.105 1.00 64.38 181 LEU A O 1
ATOM 1370 N N . TRP A 1 182 ? 4.395 11.957 -17.074 1.00 62.16 182 TRP A N 1
ATOM 1371 C CA . TRP A 1 182 ? 5.598 12.591 -16.531 1.00 62.16 182 TRP A CA 1
ATOM 1372 C C . TRP A 1 182 ? 5.692 12.537 -14.995 1.00 62.16 182 TRP A C 1
ATOM 1374 O O . TRP A 1 182 ? 6.768 12.331 -14.447 1.00 62.16 182 TRP A O 1
ATOM 1384 N N . GLY A 1 183 ? 4.567 12.674 -14.288 1.00 59.25 183 GLY A N 1
ATOM 1385 C CA . GLY A 1 183 ? 4.495 12.774 -12.824 1.00 59.25 183 GLY A CA 1
ATOM 1386 C C . GLY A 1 183 ? 4.562 11.442 -12.072 1.00 59.25 183 GLY A C 1
ATOM 1387 O O . GLY A 1 183 ? 4.606 11.430 -10.844 1.00 59.25 183 GLY A O 1
ATOM 1388 N N . GLY A 1 184 ? 4.570 10.309 -12.777 1.00 56.94 184 GLY A N 1
ATOM 1389 C CA . GLY A 1 184 ? 4.660 8.988 -12.163 1.00 56.94 184 GLY A CA 1
ATOM 1390 C C . GLY A 1 184 ? 6.069 8.672 -11.666 1.00 56.94 184 GLY A C 1
ATOM 1391 O O . GLY A 1 184 ? 6.761 7.885 -12.324 1.00 56.94 184 GLY A O 1
ATOM 1392 N N . LEU A 1 185 ? 6.464 9.246 -10.521 1.00 50.00 185 LE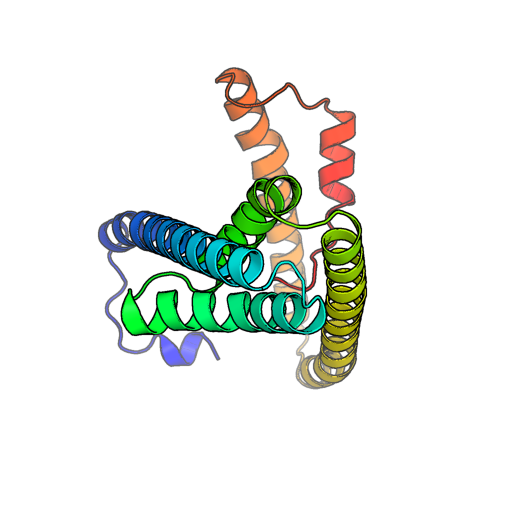U A N 1
ATOM 1393 C CA . LEU A 1 185 ? 7.578 8.750 -9.711 1.00 50.00 185 LEU A CA 1
ATOM 1394 C C . LEU A 1 185 ? 7.335 7.258 -9.476 1.00 50.00 185 LEU A C 1
ATOM 1396 O O . LEU A 1 185 ? 6.310 6.860 -8.921 1.00 50.00 185 LEU A O 1
ATOM 1400 N N . ARG A 1 186 ? 8.252 6.421 -9.956 1.00 55.91 186 ARG A N 1
ATOM 1401 C CA . ARG A 1 186 ? 8.289 5.013 -9.573 1.00 55.91 186 ARG A CA 1
ATOM 1402 C C . ARG A 1 186 ? 8.578 4.992 -8.072 1.00 55.91 186 ARG A C 1
ATOM 1404 O O . ARG A 1 186 ? 9.697 5.278 -7.665 1.00 55.91 186 ARG A O 1
ATOM 1411 N N . GLY A 1 187 ? 7.533 4.817 -7.263 1.00 50.22 187 GLY A N 1
ATOM 1412 C CA . GLY A 1 187 ? 7.665 4.723 -5.812 1.00 50.22 187 GLY A CA 1
ATOM 1413 C C . GLY A 1 187 ? 8.481 3.494 -5.412 1.00 50.22 187 GLY A C 1
ATOM 1414 O O . GLY A 1 187 ? 8.859 2.689 -6.253 1.00 50.22 187 GLY A O 1
ATOM 1415 N N . ALA A 1 188 ? 8.686 3.320 -4.111 1.00 41.97 188 ALA A N 1
ATOM 1416 C CA . ALA A 1 188 ? 9.414 2.203 -3.505 1.00 41.97 188 ALA A CA 1
ATOM 1417 C C . ALA A 1 188 ? 8.950 0.777 -3.903 1.00 41.97 188 ALA A C 1
ATOM 1419 O O . ALA A 1 188 ? 9.626 -0.192 -3.575 1.00 41.97 188 ALA A O 1
ATOM 1420 N N . VAL A 1 189 ? 7.804 0.639 -4.576 1.00 41.25 189 VAL A N 1
ATOM 1421 C CA . VAL A 1 189 ? 7.259 -0.632 -5.065 1.00 41.25 189 VAL A CA 1
ATOM 1422 C C . VAL A 1 189 ? 7.458 -0.692 -6.584 1.00 41.25 189 VAL A C 1
ATOM 1424 O O . VAL A 1 189 ? 6.589 -0.269 -7.350 1.00 41.25 189 VAL A O 1
ATOM 1427 N N . THR A 1 190 ? 8.619 -1.178 -7.016 1.00 41.97 190 THR A N 1
ATOM 1428 C CA . THR A 1 190 ? 8.927 -1.559 -8.408 1.00 41.97 190 THR A CA 1
ATOM 1429 C C . THR A 1 190 ? 9.638 -2.887 -8.420 1.00 41.97 190 THR A C 1
ATOM 1431 O O . THR A 1 190 ? 9.282 -3.711 -9.285 1.00 41.97 190 THR A O 1
#

Sequence (190 aa):
FMGFVMLGTPDPELGEALLRFPLLIAGGAITGWLCARVAVWIMALFGRHELAQISVSVALPYLAYIGAEQIVGASGVIAVVAAGLTLNLVAPGRLPPQSWTNLRELWGVLAHWAGALIFILAALLIPRLLEEVRIGDILLVAVVIVAAVVARMVILFGLLPLLTRLRLSPPVDRPYRVAILWGGLRGAVT

pLDDT: mean 79.47, std 15.98, range [38.47, 96.56]

Organism: NCBI:txid314263